Protein AF-A0A816LTU1-F1 (afdb_monomer_lite)

Sequence (285 aa):
MSCSYGLNDFDVVTFRCLKSDSERCISAKNWILSMSEPIDEENGVSFWQWIEENDELSTKNQNNLMNTFFLFFHNQPNQAVATGTIASDDQDMGKILSLEQVVWIGGINIHRDFRGHGIGGILFAYIDNYIQQMIKTGITVCLFTQNAKAKHIYKRFAFKSKGFIKNGSLVENDPTVRESILIFDAAVKEVLRHAPVISAITRNVLYDDAIGKPSELDREFSNLKSKVPVARFHSLCLSWMFSSTFKTLFIQSFLGEDYDYHPYAFLPFSGGHRICTGRELAFLN

Secondary structure (DSSP, 8-state):
--PPP-GGGEEEEEGGGS-TTSHHHHHHHHHHHHTTSGGG---S--HHHHHHHHGGGGSS-TT-HHHHEEEEEESSS--EEEEEE--S-SSSS------SS-EEEEEEEE-GGGTTSSHHHHHHHHHHHHHHHH-SS-EEE---TT-HHHHHHHHHTT--------SS---TT-HHHHHHHHHHHHHHHHHHHHS-S-S-EEEE--S----S-GGG--S--TT-EEEE-HHHHHT-GGGSSS-TT--S--GGGGSSTT--S-TTS--TT--GGG--TTHHHHHH-

Radius of gyration: 26.0 Å; chains: 1; bounding box: 74×33×70 Å

InterPro domains:
  IPR000182 GNAT domain [PF00583] (48-159)
  IPR000182 GNAT domain [PS51186] (34-187)
  IPR001128 Cytochrome P450 [PR00385] (186-197)
  IPR001128 Cytochrome P450 [PR00385] (267-276)
  IPR001128 Cytochrome P450 [PR00385] (276-285)
  IPR016181 Acyl-CoA N-acyltransferase [SSF55729] (47-167)
  IPR036396 Cytochrome P450 superfamily [G3DSA:1.10.630.10] (173-285)
  IPR036396 Cytochrome P450 superfamily [SSF48264] (182-284)

pLDDT: mean 70.35, std 17.53, range [28.39, 95.38]

Structure (mmCIF, N/CA/C/O backbone):
data_AF-A0A816LTU1-F1
#
_entry.id   AF-A0A816LTU1-F1
#
loop_
_atom_site.group_PDB
_atom_site.id
_atom_site.type_symbol
_atom_site.label_atom_id
_atom_site.label_alt_id
_atom_site.label_comp_id
_atom_site.label_asym_id
_atom_site.label_entity_id
_atom_site.label_seq_id
_atom_site.pdbx_PDB_ins_code
_atom_site.Cartn_x
_atom_site.Cartn_y
_atom_site.Cartn_z
_atom_site.occupancy
_atom_site.B_iso_or_equiv
_atom_site.auth_seq_id
_atom_site.auth_comp_id
_atom_site.auth_asym_id
_atom_site.auth_atom_id
_atom_site.pdbx_PDB_model_num
ATOM 1 N N . MET A 1 1 ? 17.039 -8.973 8.349 1.00 48.78 1 MET A N 1
ATOM 2 C CA . MET A 1 1 ? 16.014 -9.943 8.790 1.00 48.78 1 MET A CA 1
ATOM 3 C C . MET A 1 1 ? 14.678 -9.227 8.756 1.00 48.78 1 MET A C 1
ATOM 5 O O . MET A 1 1 ? 14.556 -8.222 9.438 1.00 48.78 1 MET A O 1
ATOM 9 N N . SER A 1 2 ? 13.726 -9.648 7.924 1.00 53.75 2 SER A N 1
ATOM 10 C CA . SER A 1 2 ? 12.375 -9.074 7.946 1.00 53.75 2 SER A CA 1
ATOM 11 C C . SER A 1 2 ? 11.549 -9.817 8.996 1.00 53.75 2 SER A C 1
ATOM 13 O O . SER A 1 2 ? 11.166 -10.961 8.757 1.00 53.75 2 SER A O 1
ATOM 15 N N . CYS A 1 3 ? 11.306 -9.205 10.157 1.00 66.19 3 CYS A N 1
ATOM 16 C CA . CYS A 1 3 ? 10.278 -9.705 11.071 1.00 66.19 3 CYS A CA 1
ATOM 17 C C . CYS A 1 3 ? 8.912 -9.486 10.415 1.00 66.19 3 CYS A C 1
ATOM 19 O O . CYS A 1 3 ? 8.539 -8.350 10.129 1.00 66.19 3 CYS A O 1
ATOM 21 N N . SER A 1 4 ? 8.192 -10.570 10.134 1.00 81.38 4 SER A N 1
ATOM 22 C CA . SER A 1 4 ? 6.799 -10.517 9.697 1.00 81.38 4 SER A CA 1
ATOM 23 C C . SER A 1 4 ? 5.896 -10.690 10.912 1.00 81.38 4 SER A C 1
ATOM 25 O O . SER A 1 4 ? 5.959 -11.741 11.547 1.00 81.38 4 SER A O 1
ATOM 27 N N . TYR A 1 5 ? 5.061 -9.695 11.209 1.00 89.69 5 TYR A N 1
ATOM 28 C CA . TYR A 1 5 ? 4.023 -9.830 12.230 1.00 89.69 5 TYR A CA 1
ATOM 29 C C . TYR A 1 5 ? 2.846 -10.676 11.716 1.00 89.69 5 TYR A C 1
ATOM 31 O O . TYR A 1 5 ? 2.557 -10.697 10.516 1.00 89.69 5 TYR A O 1
ATOM 39 N N . GLY A 1 6 ? 2.151 -11.347 12.629 1.00 91.56 6 GLY A N 1
ATOM 40 C CA . GLY A 1 6 ? 0.873 -12.026 12.438 1.00 91.56 6 GLY A CA 1
ATOM 41 C C . GLY A 1 6 ? -0.207 -11.476 13.375 1.00 91.56 6 GLY A C 1
ATOM 42 O O . GLY A 1 6 ? 0.078 -10.725 14.300 1.00 91.56 6 GLY A O 1
ATOM 43 N N . LEU A 1 7 ? -1.473 -11.852 13.152 1.00 89.31 7 LEU A N 1
ATOM 44 C CA . LEU A 1 7 ? -2.594 -11.366 13.976 1.00 89.31 7 LEU A CA 1
ATOM 45 C C . LEU A 1 7 ? -2.430 -11.716 15.465 1.00 89.31 7 LEU A C 1
ATOM 47 O O . LEU A 1 7 ? -2.809 -10.927 16.319 1.00 89.31 7 LEU A O 1
ATOM 51 N N . ASN A 1 8 ? -1.812 -12.861 15.767 1.00 94.25 8 ASN A N 1
ATOM 52 C CA . ASN A 1 8 ? -1.574 -13.320 17.137 1.00 94.25 8 ASN A CA 1
ATOM 53 C C . ASN A 1 8 ? -0.538 -12.477 17.898 1.00 94.25 8 ASN A C 1
ATOM 55 O O . ASN A 1 8 ? -0.422 -12.635 19.110 1.00 94.25 8 ASN A O 1
ATOM 59 N N . ASP A 1 9 ? 0.204 -11.600 17.213 1.00 94.81 9 ASP A N 1
ATOM 60 C CA . ASP A 1 9 ? 1.156 -10.676 17.842 1.00 94.81 9 ASP A CA 1
ATOM 61 C C . ASP A 1 9 ? 0.467 -9.426 18.408 1.00 94.81 9 ASP A C 1
ATOM 63 O O . ASP A 1 9 ? 1.113 -8.614 19.078 1.00 94.81 9 ASP A O 1
ATOM 67 N N . PHE A 1 10 ? -0.837 -9.275 18.146 1.00 94.94 10 PHE A N 1
ATOM 68 C CA . PHE A 1 10 ? -1.617 -8.117 18.545 1.00 94.94 10 PHE A CA 1
ATOM 69 C C . PHE A 1 10 ? -2.804 -8.498 19.424 1.00 94.94 10 PHE A C 1
ATOM 71 O O . PHE A 1 10 ? -3.549 -9.433 19.133 1.00 94.94 10 PHE A O 1
ATOM 78 N N . ASP A 1 11 ? -3.023 -7.691 20.454 1.00 95.38 11 ASP A N 1
ATOM 79 C CA . ASP A 1 11 ? -4.280 -7.625 21.180 1.00 95.38 11 ASP A CA 1
ATOM 80 C C . ASP A 1 11 ? -5.133 -6.508 20.571 1.00 95.38 11 ASP A C 1
ATOM 82 O O . ASP A 1 11 ? -4.742 -5.335 20.566 1.00 95.38 11 ASP A O 1
ATOM 86 N N . VAL A 1 12 ? -6.277 -6.888 20.003 1.00 93.75 12 VAL A N 1
ATOM 87 C CA . VAL A 1 12 ? -7.179 -5.966 19.314 1.00 93.75 12 VAL A CA 1
ATOM 88 C C . VAL A 1 12 ? -8.357 -5.657 20.216 1.00 93.75 12 VAL A C 1
ATOM 90 O O . VAL A 1 12 ? -9.164 -6.530 20.531 1.00 93.75 12 VAL A O 1
ATOM 93 N N . VAL A 1 13 ? -8.479 -4.392 20.601 1.00 93.06 13 VAL A N 1
ATOM 94 C CA . VAL A 1 13 ? -9.548 -3.917 21.480 1.00 93.06 13 VAL A CA 1
ATOM 95 C C . VAL A 1 13 ? -10.290 -2.766 20.828 1.00 93.06 13 VAL A C 1
ATOM 97 O O . VAL A 1 13 ? -9.704 -1.949 20.123 1.00 93.06 13 VAL A O 1
ATOM 100 N N . THR A 1 14 ? -11.590 -2.667 21.081 1.00 89.69 14 THR A N 1
ATOM 101 C CA . THR A 1 14 ? -12.325 -1.443 20.753 1.00 89.69 14 THR A CA 1
ATOM 102 C C . THR A 1 14 ? -12.036 -0.381 21.803 1.00 89.69 14 THR A C 1
ATOM 104 O O . THR A 1 14 ? -11.875 -0.721 22.979 1.00 89.69 14 THR A O 1
ATOM 107 N N . PHE A 1 15 ? -12.040 0.892 21.421 1.00 84.25 15 PHE A N 1
ATOM 108 C CA . PHE A 1 15 ? -11.785 2.000 22.339 1.00 84.25 15 PHE A CA 1
ATOM 109 C C . PHE A 1 15 ? -12.694 1.949 23.582 1.00 84.25 15 PHE A C 1
ATOM 111 O O . PHE A 1 15 ? -12.215 2.094 24.703 1.00 84.25 15 PHE A O 1
ATOM 118 N N . ARG A 1 16 ? -13.978 1.589 23.420 1.00 84.88 16 ARG A N 1
ATOM 119 C CA . ARG A 1 16 ? -14.932 1.402 24.534 1.00 84.88 16 ARG A CA 1
ATOM 120 C C . ARG A 1 16 ? -14.492 0.378 25.588 1.00 84.88 16 ARG A C 1
ATOM 122 O O . ARG A 1 16 ? -14.892 0.476 26.745 1.00 84.88 16 ARG A O 1
ATOM 129 N N . CYS A 1 17 ? -13.726 -0.640 25.199 1.00 87.25 17 CYS A N 1
ATOM 130 C CA . CYS A 1 17 ? -13.271 -1.683 26.122 1.00 87.25 17 CYS A CA 1
ATOM 131 C C . CYS A 1 17 ? -12.124 -1.211 27.023 1.00 87.25 17 CYS A C 1
ATOM 133 O O . CYS A 1 17 ? -11.792 -1.898 27.991 1.00 87.25 17 CYS A O 1
ATOM 135 N N . LEU A 1 18 ? -11.514 -0.062 26.726 1.00 86.50 18 LEU A N 1
ATOM 136 C CA . LEU A 1 18 ? -10.470 0.510 27.557 1.00 86.50 18 LEU A CA 1
ATOM 137 C C . LEU A 1 18 ? -11.084 1.295 28.714 1.00 86.50 18 LEU A C 1
ATOM 139 O O . LEU A 1 18 ? -11.945 2.151 28.536 1.00 86.50 18 LEU A O 1
ATOM 143 N N . LYS A 1 19 ? -10.602 1.026 29.930 1.00 86.88 19 LYS A N 1
ATOM 144 C CA . LYS A 1 19 ? -10.880 1.903 31.073 1.00 86.88 19 LYS A CA 1
ATOM 145 C C . LYS A 1 19 ? -10.134 3.218 30.848 1.00 86.88 19 LYS A C 1
ATOM 147 O O . LYS A 1 19 ? -8.956 3.161 30.483 1.00 86.88 19 LYS A O 1
ATOM 152 N N . SER A 1 20 ? -10.784 4.353 31.104 1.00 82.69 20 SER A N 1
ATOM 153 C CA . SER A 1 20 ? -10.224 5.703 30.902 1.00 82.69 20 SER A CA 1
ATOM 154 C C . SER A 1 20 ? -8.819 5.856 31.489 1.00 82.69 20 SER A C 1
ATOM 156 O O . SER A 1 20 ? -7.935 6.392 30.829 1.00 82.69 20 SER A O 1
ATOM 158 N N . ASP A 1 21 ? -8.599 5.277 32.671 1.00 84.69 21 ASP A N 1
ATOM 159 C CA . ASP A 1 21 ? -7.357 5.416 33.441 1.00 84.69 21 ASP A CA 1
ATOM 160 C C . ASP A 1 21 ? -6.398 4.229 33.252 1.00 84.69 21 ASP A C 1
ATOM 162 O O . ASP A 1 21 ? -5.423 4.073 33.985 1.00 84.69 21 ASP A O 1
ATOM 166 N N . SER A 1 22 ? -6.680 3.333 32.299 1.00 90.62 22 SER A N 1
ATOM 167 C CA . SER A 1 22 ? -5.779 2.216 32.008 1.00 90.62 22 SER A CA 1
ATOM 168 C C . SER A 1 22 ? -4.524 2.690 31.278 1.00 90.62 22 SER A C 1
ATOM 170 O O . SER A 1 22 ? -4.584 3.556 30.406 1.00 90.62 22 SER A O 1
ATOM 172 N N . GLU A 1 23 ? -3.391 2.046 31.561 1.00 91.56 23 GLU A N 1
ATOM 173 C CA . GLU A 1 23 ? -2.114 2.299 30.878 1.00 91.56 23 GLU A CA 1
ATOM 174 C C . GLU A 1 23 ? -2.247 2.206 29.348 1.00 91.56 23 GLU A C 1
ATOM 176 O O . GLU A 1 23 ? -1.686 3.018 28.618 1.00 91.56 23 GLU A O 1
ATOM 181 N N . ARG A 1 24 ? -3.072 1.272 28.855 1.00 91.81 24 ARG A N 1
ATOM 182 C CA . ARG A 1 24 ? -3.389 1.130 27.427 1.00 91.81 24 ARG A CA 1
ATOM 183 C C . ARG A 1 24 ? -4.131 2.334 26.852 1.00 91.81 24 ARG A C 1
ATOM 185 O O . ARG A 1 24 ? -3.787 2.776 25.761 1.00 91.81 24 ARG A O 1
ATOM 192 N N . CYS A 1 25 ? -5.124 2.865 27.568 1.00 88.75 25 CYS A N 1
ATOM 193 C CA . CYS A 1 25 ? -5.847 4.072 27.155 1.00 88.75 25 CYS A CA 1
ATOM 194 C C . CYS A 1 25 ? -4.896 5.270 27.072 1.00 88.75 25 CYS A C 1
ATOM 196 O O . CYS A 1 25 ? -4.854 5.960 26.056 1.00 88.75 25 CYS A O 1
ATOM 198 N N . ILE A 1 26 ? -4.065 5.452 28.102 1.00 87.50 26 ILE A N 1
ATOM 199 C CA . ILE A 1 26 ? -3.067 6.524 28.160 1.00 87.50 26 ILE A CA 1
ATOM 200 C C . ILE A 1 26 ? -2.048 6.377 27.019 1.00 87.50 26 ILE A C 1
ATOM 202 O O . ILE A 1 26 ? -1.762 7.349 26.325 1.00 87.50 26 ILE A O 1
ATOM 206 N N . SER A 1 27 ? -1.539 5.164 26.777 1.00 89.00 27 SER A N 1
ATOM 207 C CA . SER A 1 27 ? -0.611 4.868 25.676 1.00 89.00 27 SER A CA 1
ATOM 208 C C . SER A 1 27 ? -1.222 5.183 24.309 1.00 89.00 27 SER A C 1
ATOM 210 O O . SER A 1 27 ? -0.593 5.871 23.505 1.00 89.00 27 SER A O 1
ATOM 212 N N . ALA A 1 28 ? -2.459 4.742 24.060 1.00 88.94 28 ALA A N 1
ATOM 213 C CA . ALA A 1 28 ? -3.167 5.025 22.816 1.00 88.94 28 ALA A CA 1
ATOM 214 C C . ALA A 1 28 ? -3.417 6.527 22.629 1.00 88.94 28 ALA A C 1
ATOM 216 O O . ALA A 1 28 ? -3.127 7.053 21.557 1.00 88.94 28 ALA A O 1
ATOM 217 N N . LYS A 1 29 ? -3.885 7.229 23.671 1.00 86.19 29 LYS A N 1
ATOM 218 C CA . LYS A 1 29 ? -4.117 8.681 23.645 1.00 86.19 29 LYS A CA 1
ATOM 219 C C . LYS A 1 29 ? -2.831 9.442 23.332 1.00 86.19 29 LYS A C 1
ATOM 221 O O . LYS A 1 29 ? -2.819 10.260 22.420 1.00 86.19 29 LYS A O 1
ATOM 226 N N . ASN A 1 30 ? -1.740 9.135 24.035 1.00 85.75 30 ASN A N 1
ATOM 227 C CA . ASN A 1 30 ? -0.444 9.779 23.815 1.00 85.75 30 ASN A CA 1
ATOM 228 C C . ASN A 1 30 ? 0.075 9.546 22.395 1.00 85.75 30 ASN A C 1
ATOM 230 O O . ASN A 1 30 ? 0.581 10.473 21.768 1.00 85.75 30 ASN A O 1
ATOM 234 N N . TRP A 1 31 ? -0.069 8.327 21.871 1.00 87.38 31 TRP A N 1
ATOM 235 C CA . TRP A 1 31 ? 0.338 8.037 20.502 1.00 87.38 31 TRP A CA 1
ATOM 236 C C . TRP A 1 31 ? -0.527 8.774 19.472 1.00 87.38 31 TRP A C 1
ATOM 238 O O . TRP A 1 31 ? 0.023 9.418 18.583 1.00 87.38 31 TRP A O 1
ATOM 248 N N . ILE A 1 32 ? -1.855 8.743 19.597 1.00 82.44 32 ILE A N 1
ATOM 249 C CA . ILE A 1 32 ? -2.744 9.447 18.663 1.00 82.44 32 ILE A CA 1
ATOM 250 C C . ILE A 1 32 ? -2.469 10.956 18.690 1.00 82.44 32 ILE A C 1
ATOM 252 O O . ILE A 1 32 ? -2.352 11.573 17.637 1.00 82.44 32 ILE A O 1
ATOM 256 N N . LEU A 1 33 ? -2.287 11.543 19.877 1.00 81.06 33 LEU A N 1
ATOM 257 C CA . LEU A 1 33 ? -1.918 12.956 20.016 1.00 81.06 33 LEU A CA 1
ATOM 258 C C . LEU A 1 33 ? -0.539 13.280 19.422 1.00 81.06 33 LEU A C 1
ATOM 260 O O . LEU A 1 33 ? -0.300 14.420 19.041 1.00 81.06 33 LEU A O 1
ATOM 264 N N . SER A 1 34 ? 0.364 12.301 19.314 1.00 77.50 34 SER A N 1
ATOM 265 C CA . SER A 1 34 ? 1.667 12.490 18.659 1.00 77.50 34 SER A CA 1
ATOM 266 C C . SER A 1 34 ? 1.596 12.504 17.128 1.00 77.50 34 SER A C 1
ATOM 268 O O . SER A 1 34 ? 2.561 12.911 16.490 1.00 77.50 34 SER A O 1
ATOM 270 N N . MET A 1 35 ? 0.472 12.088 16.526 1.00 71.81 35 MET A N 1
ATOM 271 C CA . MET A 1 35 ? 0.301 12.083 15.065 1.00 71.81 35 MET A CA 1
ATOM 272 C C . MET A 1 35 ? 0.184 13.493 14.465 1.00 71.81 35 MET A C 1
ATOM 274 O O . MET A 1 35 ? 0.371 13.653 13.269 1.00 71.81 35 MET A O 1
ATOM 278 N N . SER A 1 36 ? -0.113 14.517 15.272 1.00 60.72 36 SER A N 1
ATOM 279 C CA . SER A 1 36 ? -0.329 15.895 14.804 1.00 60.72 36 SER A CA 1
ATOM 280 C C . SER A 1 36 ? 0.938 16.760 14.754 1.00 60.72 36 SER A C 1
ATOM 282 O O . SER A 1 36 ? 0.840 17.982 14.643 1.00 60.72 36 SER A O 1
ATOM 284 N N . GLU A 1 37 ? 2.136 16.187 14.905 1.00 53.50 37 GLU A N 1
ATOM 285 C CA . GLU A 1 37 ? 3.365 16.974 14.770 1.00 53.50 37 GLU A CA 1
ATOM 286 C C . GLU A 1 37 ? 3.645 17.343 13.295 1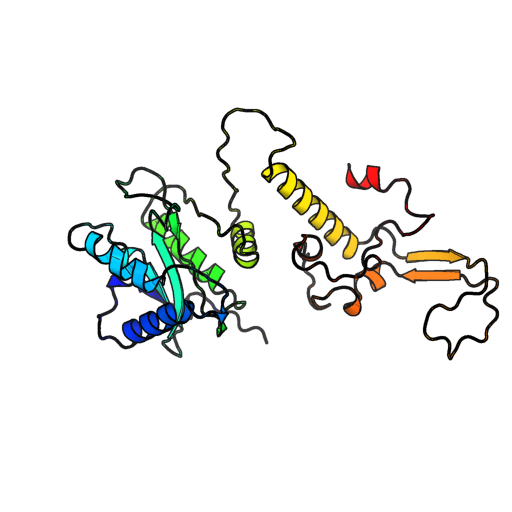.00 53.50 37 GLU A C 1
ATOM 288 O O . GLU A 1 37 ? 3.369 16.542 12.401 1.00 53.50 37 GLU A O 1
ATOM 293 N N . PRO A 1 38 ? 4.312 18.488 13.020 1.00 53.59 38 PRO A N 1
ATOM 294 C CA . PRO A 1 38 ? 4.766 18.887 11.675 1.00 53.59 38 PRO A CA 1
ATOM 295 C C . PRO A 1 38 ? 5.635 17.847 10.945 1.00 53.59 38 PRO A C 1
ATOM 297 O O . PRO A 1 38 ? 5.959 18.022 9.776 1.00 53.59 38 PRO A O 1
ATOM 300 N N . ILE A 1 39 ? 6.056 16.795 11.649 1.00 50.16 39 ILE A N 1
ATOM 301 C CA . ILE A 1 39 ? 6.949 15.734 11.188 1.00 50.16 39 ILE A CA 1
ATOM 302 C C . ILE A 1 39 ? 6.270 14.802 10.172 1.00 50.16 39 ILE A C 1
ATOM 304 O O . ILE A 1 39 ? 6.966 14.258 9.320 1.00 50.16 39 ILE A O 1
ATOM 308 N N . ASP A 1 40 ? 4.946 14.621 10.235 1.00 51.97 40 ASP A N 1
ATOM 309 C CA . ASP A 1 40 ? 4.207 13.790 9.268 1.00 51.97 40 ASP A CA 1
ATOM 310 C C . ASP A 1 40 ? 3.541 14.627 8.146 1.00 51.97 40 ASP A C 1
ATOM 312 O O . ASP A 1 40 ? 2.895 14.060 7.272 1.00 51.97 40 ASP A O 1
ATOM 316 N N . GLU A 1 41 ? 3.717 15.960 8.130 1.00 54.03 41 GLU A N 1
ATOM 317 C CA . GLU A 1 41 ? 3.101 16.907 7.167 1.00 54.03 41 GLU A CA 1
ATOM 318 C C . GLU A 1 41 ? 1.552 16.870 7.103 1.00 54.03 41 GLU A C 1
ATOM 320 O O . GLU A 1 41 ? 0.932 17.492 6.236 1.00 54.03 41 GLU A O 1
ATOM 325 N N . GLU A 1 42 ? 0.894 16.195 8.046 1.00 49.53 42 GLU A N 1
ATOM 326 C CA . GLU A 1 42 ? -0.563 16.076 8.104 1.00 49.53 42 GLU A CA 1
ATOM 327 C C . GLU A 1 42 ? -1.179 17.318 8.783 1.00 49.53 42 GLU A C 1
ATOM 329 O O . GLU A 1 42 ? -1.372 17.372 9.995 1.00 49.53 42 GLU A O 1
ATOM 334 N N . ASN A 1 43 ? -1.497 18.352 7.994 1.00 48.31 43 ASN A N 1
ATOM 335 C CA . ASN A 1 43 ? -2.219 19.556 8.444 1.00 48.31 43 ASN A CA 1
ATOM 336 C C . ASN A 1 43 ? -3.727 19.282 8.661 1.00 48.31 43 ASN A C 1
ATOM 338 O O . ASN A 1 43 ? -4.575 19.874 7.992 1.00 48.31 43 ASN A O 1
ATOM 342 N N . GLY A 1 44 ? -4.064 18.356 9.562 1.00 53.66 44 GLY A N 1
ATOM 343 C CA . GLY A 1 44 ? -5.440 17.991 9.920 1.00 53.66 44 GLY A CA 1
ATOM 344 C C . GLY A 1 44 ? -5.816 18.375 11.354 1.00 53.66 44 GLY A C 1
ATOM 345 O O . GLY A 1 44 ? -4.953 18.615 12.198 1.00 53.66 44 GLY A O 1
ATOM 346 N N . VAL A 1 45 ? -7.123 18.418 11.648 1.00 56.88 45 VAL A N 1
ATOM 347 C CA . VAL A 1 45 ? -7.626 18.467 13.035 1.00 56.88 45 VAL A CA 1
ATOM 348 C C . VAL A 1 45 ? -7.046 17.267 13.786 1.00 56.88 45 VAL A C 1
ATOM 350 O O . VAL A 1 45 ? -7.030 16.165 13.238 1.00 56.88 45 VAL A O 1
ATOM 353 N N . SER A 1 46 ? -6.565 17.465 15.019 1.00 67.00 46 SER A N 1
ATOM 354 C CA . SER A 1 46 ? -6.073 16.362 15.852 1.00 67.00 46 SER A CA 1
ATOM 355 C C . SER A 1 46 ? -7.121 15.251 15.865 1.00 67.00 46 SER A C 1
ATOM 357 O O . SER A 1 46 ? -8.244 15.459 16.319 1.00 67.00 46 SER A O 1
ATOM 359 N N . PHE A 1 47 ? -6.773 14.070 15.348 1.00 69.44 47 PHE A N 1
ATOM 360 C CA . PHE A 1 47 ? -7.695 12.933 15.268 1.00 69.44 47 PHE A CA 1
ATOM 361 C C . PHE A 1 47 ? -8.313 12.613 16.635 1.00 69.44 47 PHE A C 1
ATOM 363 O O . PHE A 1 47 ? -9.472 12.225 16.736 1.00 69.44 47 PHE A O 1
ATOM 370 N N . TRP A 1 48 ? -7.559 12.863 17.706 1.00 72.81 48 TRP A N 1
ATOM 371 C CA . TRP A 1 48 ? -8.052 12.764 19.070 1.00 72.81 48 TRP A CA 1
ATOM 372 C C . TRP A 1 48 ? -9.125 13.800 19.413 1.00 72.81 48 TRP A C 1
ATOM 374 O O . TRP A 1 48 ? -10.143 13.457 20.005 1.00 72.81 48 TRP A O 1
ATOM 384 N N . GLN A 1 49 ? -8.903 15.057 19.031 1.00 72.44 49 GLN A N 1
ATOM 385 C CA . GLN A 1 49 ? -9.886 16.118 19.208 1.00 72.44 49 GLN A CA 1
ATOM 386 C C . GLN A 1 49 ? -11.179 15.777 18.456 1.00 72.44 49 GLN A C 1
ATOM 388 O O . GLN A 1 49 ? -12.257 15.941 19.011 1.00 72.44 49 GLN A O 1
ATOM 393 N N . TRP A 1 50 ? -11.080 15.200 17.253 1.00 73.31 50 TRP A N 1
ATOM 394 C CA . TRP A 1 50 ? -12.251 14.709 16.523 1.00 73.31 50 TRP A CA 1
ATOM 395 C C . TRP A 1 50 ? -12.992 13.597 17.284 1.00 73.31 50 TRP A C 1
ATOM 397 O O . TRP A 1 50 ? -14.219 13.633 17.366 1.00 73.31 50 TRP A O 1
ATOM 407 N N . ILE A 1 51 ? -12.276 12.634 17.879 1.00 71.69 51 ILE A N 1
ATOM 408 C CA . ILE A 1 51 ? -12.888 11.594 18.724 1.00 71.69 51 ILE A CA 1
ATOM 409 C C . ILE A 1 51 ? -13.628 12.228 19.911 1.00 71.69 51 ILE A C 1
ATOM 411 O O . ILE A 1 51 ? -14.769 11.856 20.166 1.00 71.69 51 ILE A O 1
ATOM 415 N N . GLU A 1 52 ? -13.004 13.178 20.618 1.00 73.81 52 GLU A N 1
ATOM 416 C CA . GLU A 1 52 ? -13.605 13.867 21.773 1.00 73.81 52 GLU A CA 1
ATOM 417 C C . GLU A 1 52 ? -14.837 14.697 21.369 1.00 73.81 52 GLU A C 1
ATOM 419 O O . GLU A 1 52 ? -15.870 14.621 22.029 1.00 73.81 52 GLU A O 1
ATOM 424 N N . GLU A 1 53 ? -14.775 15.424 20.250 1.00 71.38 53 GLU A N 1
ATOM 425 C CA . GLU A 1 53 ? -15.889 16.226 19.720 1.00 71.38 53 GLU A CA 1
ATOM 426 C C . GLU A 1 53 ? -17.074 15.367 19.244 1.00 71.38 53 GLU A C 1
ATOM 428 O O . GLU A 1 53 ? -18.218 15.823 19.254 1.00 71.38 53 GLU A O 1
ATOM 433 N N . ASN A 1 54 ? -16.822 14.113 18.858 1.00 67.56 54 ASN A N 1
ATOM 434 C CA . ASN A 1 54 ? -17.851 13.173 18.405 1.00 67.56 54 ASN A CA 1
ATOM 435 C C . ASN A 1 54 ? -18.271 12.155 19.483 1.00 67.56 54 ASN A C 1
ATOM 437 O O . ASN A 1 54 ? -19.193 11.366 19.251 1.00 67.56 54 ASN A O 1
ATOM 441 N N . ASP A 1 55 ? -17.669 12.190 20.678 1.00 64.69 55 ASP A N 1
ATOM 442 C CA . ASP A 1 55 ? -18.036 11.326 21.810 1.00 64.69 55 ASP A CA 1
ATOM 443 C C . ASP A 1 55 ? -19.395 11.709 22.431 1.00 64.69 55 ASP A C 1
ATOM 445 O O . ASP A 1 55 ? -20.030 10.916 23.119 1.00 64.69 55 ASP A O 1
ATOM 449 N N . GLU A 1 56 ? -19.947 12.889 22.146 1.00 50.66 56 GLU A N 1
ATOM 450 C CA . GLU A 1 56 ? -21.296 13.237 22.620 1.00 50.66 56 GLU A CA 1
ATOM 451 C C . GLU A 1 56 ? -22.422 12.525 21.841 1.00 50.66 56 GLU A C 1
ATOM 453 O O . GLU A 1 56 ? -23.529 12.351 22.361 1.00 50.66 56 GLU A O 1
ATOM 458 N N . LEU A 1 57 ? -22.143 11.977 20.649 1.00 49.12 57 LEU A N 1
ATOM 459 C CA . LEU A 1 57 ? -23.088 11.139 19.885 1.00 49.12 57 LEU A CA 1
ATOM 460 C C . LEU A 1 57 ? -23.327 9.751 20.534 1.00 49.12 57 LEU A C 1
ATOM 462 O O . LEU A 1 57 ? -24.066 8.919 19.999 1.00 49.12 57 LEU A O 1
ATOM 466 N N . SER A 1 58 ? -22.712 9.487 21.693 1.00 49.06 58 SER A N 1
ATOM 467 C CA . SER A 1 58 ? -22.307 8.152 22.141 1.00 49.06 58 SER A CA 1
ATOM 468 C C . SER A 1 58 ? -23.074 7.590 23.353 1.00 49.06 58 SER A C 1
ATOM 470 O O . SER A 1 58 ? -23.116 6.370 23.545 1.00 49.06 58 SER A O 1
ATOM 472 N N . THR A 1 59 ? -23.777 8.413 24.139 1.00 49.91 59 THR A N 1
ATOM 473 C CA . THR A 1 59 ? -24.376 7.934 25.408 1.00 49.91 59 THR A CA 1
ATOM 474 C C . THR A 1 59 ? -25.711 7.193 25.264 1.00 49.91 59 THR A C 1
ATOM 476 O O . THR A 1 59 ? -26.139 6.527 26.207 1.00 49.91 59 THR A O 1
ATOM 479 N N . LYS A 1 60 ? -26.382 7.252 24.102 1.00 51.03 60 LYS A N 1
ATOM 480 C CA . LYS A 1 60 ? -27.713 6.627 23.907 1.00 51.03 60 LYS A CA 1
ATOM 481 C C . LYS A 1 60 ? -27.854 5.701 22.699 1.00 51.03 60 LYS A C 1
ATOM 483 O O . LYS A 1 60 ? -28.909 5.088 22.558 1.00 51.03 60 LYS A O 1
ATOM 488 N N . ASN A 1 61 ? -26.838 5.562 21.846 1.00 54.69 61 ASN A N 1
ATOM 489 C CA . ASN A 1 61 ? -26.982 4.849 20.575 1.00 54.69 61 ASN A CA 1
ATOM 490 C C . ASN A 1 61 ? -26.011 3.663 20.468 1.00 54.69 61 ASN A C 1
ATOM 492 O O . ASN A 1 61 ? -24.823 3.795 20.751 1.00 54.69 61 ASN A O 1
ATOM 496 N N . GLN A 1 62 ? -26.504 2.493 20.045 1.00 53.75 62 GLN A N 1
ATOM 497 C CA . GLN A 1 62 ? -25.679 1.283 19.863 1.00 53.75 62 GLN A CA 1
ATOM 498 C C . GLN A 1 62 ? -24.593 1.464 18.781 1.00 53.75 62 GLN A C 1
ATOM 500 O O . GLN A 1 62 ? -23.584 0.762 18.800 1.00 53.75 62 GLN A O 1
ATOM 505 N N . ASN A 1 63 ? -24.745 2.473 17.920 1.00 55.19 63 ASN A N 1
ATOM 506 C CA . ASN A 1 63 ? -23.809 2.861 16.860 1.00 55.19 63 ASN A CA 1
ATOM 507 C C . ASN A 1 63 ? -22.728 3.851 17.340 1.00 55.19 63 ASN A C 1
ATOM 509 O O . ASN A 1 63 ? -22.332 4.750 16.606 1.00 55.19 63 ASN A O 1
ATOM 513 N N . ASN A 1 64 ? -22.299 3.727 18.595 1.00 66.56 64 ASN A N 1
ATOM 514 C CA . ASN A 1 64 ? -21.268 4.569 19.192 1.00 66.56 64 ASN A CA 1
ATOM 515 C C . ASN A 1 64 ? -19.915 4.344 18.480 1.00 66.56 64 ASN A C 1
ATOM 517 O O . ASN A 1 64 ? -19.466 3.202 18.381 1.00 66.56 64 ASN A O 1
ATOM 521 N N . LEU A 1 65 ? -19.263 5.423 18.036 1.00 68.06 65 LEU A N 1
ATOM 522 C CA . LEU A 1 65 ? -17.927 5.434 17.421 1.00 68.06 65 LEU A CA 1
ATOM 523 C C . LEU A 1 65 ? -16.890 4.633 18.231 1.00 68.06 65 LEU A C 1
ATOM 525 O O . LEU A 1 65 ? -16.043 3.943 17.674 1.00 68.06 65 LEU A O 1
ATOM 529 N N . MET A 1 66 ? -17.001 4.634 19.559 1.00 71.12 66 MET A N 1
ATOM 530 C CA . MET A 1 66 ? -16.117 3.888 20.456 1.00 71.12 66 MET A CA 1
ATOM 531 C C . MET A 1 66 ? -16.262 2.364 20.337 1.00 71.12 66 MET A C 1
ATOM 533 O O . MET A 1 66 ? -15.349 1.635 20.730 1.00 71.12 66 MET A O 1
ATOM 537 N N . ASN A 1 67 ? -17.387 1.866 19.805 1.00 74.62 67 ASN A N 1
ATOM 538 C CA . ASN A 1 67 ? -17.576 0.447 19.473 1.00 74.62 67 ASN A CA 1
ATOM 539 C C . ASN A 1 67 ? -16.886 0.067 18.163 1.00 74.62 67 ASN A C 1
ATOM 541 O O . ASN A 1 67 ? -16.602 -1.106 17.941 1.00 74.62 67 ASN A O 1
ATOM 545 N N . THR A 1 68 ? -16.674 1.039 17.283 1.00 79.19 68 THR A N 1
ATOM 546 C CA . THR A 1 68 ? -16.158 0.821 15.936 1.00 79.19 68 THR A CA 1
ATOM 547 C C . THR A 1 68 ? -14.746 1.355 15.743 1.00 79.19 68 THR A C 1
ATOM 549 O O . THR A 1 68 ? -14.187 1.229 14.657 1.00 79.19 68 THR A O 1
ATOM 552 N N . PHE A 1 69 ? -14.150 1.917 16.791 1.00 86.31 69 PHE A N 1
ATOM 553 C CA . PHE A 1 69 ? -12.759 2.331 16.836 1.00 86.31 69 PHE A CA 1
ATOM 554 C C . PHE A 1 69 ? -11.899 1.201 17.399 1.00 86.31 69 PHE A C 1
ATOM 556 O O . PHE A 1 69 ? -11.975 0.891 18.588 1.00 86.31 69 PHE A O 1
ATOM 563 N N . PHE A 1 70 ? -11.066 0.597 16.560 1.00 90.88 70 PHE A N 1
ATOM 564 C CA . PHE A 1 70 ? -10.174 -0.503 16.909 1.00 90.88 70 PHE A CA 1
ATOM 565 C C . PHE A 1 70 ? -8.766 0.008 17.198 1.00 90.88 70 PHE A C 1
ATOM 567 O O . PHE A 1 70 ? -8.205 0.808 16.450 1.00 90.88 70 PHE A O 1
ATOM 574 N N . LEU A 1 71 ? -8.181 -0.512 18.271 1.00 93.12 71 LEU A N 1
ATOM 575 C CA . LEU A 1 71 ? -6.807 -0.297 18.693 1.00 93.12 71 LEU A CA 1
ATOM 576 C C . LEU A 1 71 ? -6.073 -1.631 18.682 1.00 93.12 71 LEU A C 1
ATOM 578 O O . LEU A 1 71 ? -6.539 -2.608 19.266 1.00 93.12 71 LEU A O 1
ATOM 582 N N . PHE A 1 72 ? -4.914 -1.654 18.037 1.00 94.56 72 PHE A N 1
ATOM 583 C CA . PHE A 1 72 ? -4.033 -2.811 18.000 1.00 94.56 72 PHE A CA 1
ATOM 584 C C . PHE A 1 72 ? -2.875 -2.537 18.939 1.00 94.56 72 PHE A C 1
ATOM 586 O O . PHE A 1 72 ? -2.085 -1.621 18.701 1.00 94.56 72 PHE A O 1
ATOM 593 N N . PHE A 1 73 ? -2.774 -3.333 19.994 1.00 95.38 73 PHE A N 1
ATOM 594 C CA . PHE A 1 73 ? -1.642 -3.319 20.904 1.00 95.38 73 PHE A CA 1
ATOM 595 C C . PHE A 1 73 ? -0.707 -4.454 20.537 1.00 95.38 73 PHE A C 1
ATOM 597 O O . PHE A 1 73 ? -1.144 -5.594 20.440 1.00 95.38 73 PHE A O 1
ATOM 604 N N . HIS A 1 74 ? 0.574 -4.170 20.338 1.00 94.31 74 HIS A N 1
ATOM 605 C CA . HIS A 1 74 ? 1.553 -5.246 20.229 1.00 94.31 74 HIS A CA 1
ATOM 606 C C . HIS A 1 74 ? 1.664 -5.960 21.584 1.00 94.31 74 HIS A C 1
ATOM 608 O O . HIS A 1 74 ? 1.598 -5.313 22.627 1.00 94.31 74 HIS A O 1
ATOM 614 N N . ASN A 1 75 ? 1.813 -7.285 21.604 1.00 91.56 75 ASN A N 1
ATOM 615 C CA . ASN A 1 75 ? 1.816 -8.028 22.870 1.00 91.56 75 ASN A CA 1
ATOM 616 C C . ASN A 1 75 ? 2.992 -7.628 23.783 1.00 91.56 75 ASN A C 1
ATOM 618 O O . ASN A 1 75 ? 2.855 -7.654 25.007 1.00 91.56 75 ASN A O 1
ATOM 622 N N . GLN A 1 76 ? 4.146 -7.259 23.204 1.00 88.19 76 GLN A N 1
ATOM 623 C CA . GLN A 1 76 ? 5.361 -6.865 23.935 1.00 88.19 76 GLN A CA 1
ATOM 624 C C . GLN A 1 76 ? 6.252 -5.907 23.115 1.00 88.19 76 GLN A C 1
ATOM 626 O O . GLN A 1 76 ? 6.882 -6.357 22.160 1.00 88.19 76 GLN A O 1
ATOM 631 N N . PRO A 1 77 ? 6.362 -4.608 23.441 1.00 83.88 77 PRO A N 1
ATOM 632 C CA . PRO A 1 77 ? 5.703 -3.906 24.540 1.00 83.88 77 PRO A CA 1
ATOM 633 C C . PRO A 1 77 ? 4.209 -3.732 24.259 1.00 83.88 77 PRO A C 1
ATOM 635 O O . PRO A 1 77 ? 3.831 -3.631 23.097 1.00 83.88 77 PRO A O 1
ATOM 638 N N . ASN A 1 78 ? 3.395 -3.679 25.321 1.00 88.81 78 ASN A N 1
ATOM 639 C CA . ASN A 1 78 ? 1.938 -3.466 25.319 1.00 88.81 78 ASN A CA 1
ATOM 640 C C . ASN A 1 78 ? 1.543 -2.059 24.815 1.00 88.81 78 ASN A C 1
ATOM 642 O O . ASN A 1 78 ? 0.871 -1.290 25.500 1.00 88.81 78 ASN A O 1
ATOM 646 N N . GLN A 1 79 ? 2.031 -1.702 23.634 1.00 92.38 79 GLN A N 1
ATOM 647 C CA . GLN A 1 79 ? 1.999 -0.383 23.029 1.00 92.38 79 GLN A CA 1
ATOM 648 C C . GLN A 1 79 ? 1.003 -0.386 21.877 1.00 92.38 79 GLN A C 1
ATOM 650 O O . GLN A 1 79 ? 0.956 -1.338 21.096 1.00 92.38 79 GLN A O 1
ATOM 655 N N . ALA A 1 80 ? 0.233 0.693 21.751 1.00 92.62 80 ALA A N 1
ATOM 656 C CA . ALA A 1 80 ? -0.626 0.898 20.595 1.00 92.62 80 ALA A CA 1
ATOM 657 C C . ALA A 1 80 ? 0.230 1.084 19.330 1.00 92.62 80 ALA A C 1
ATOM 659 O O . ALA A 1 80 ? 1.074 1.978 19.261 1.00 92.62 80 ALA A O 1
ATOM 660 N N . VAL A 1 81 ? 0.022 0.221 18.337 1.00 93.44 81 VAL A N 1
ATOM 661 C CA . VAL A 1 81 ? 0.791 0.210 17.083 1.00 93.44 81 VAL A CA 1
ATOM 662 C C . VAL A 1 81 ? -0.043 0.552 15.860 1.00 93.44 81 VAL A C 1
ATOM 664 O O . VAL A 1 81 ? 0.512 0.946 14.834 1.00 93.44 81 VAL A O 1
ATOM 667 N N . ALA A 1 82 ? -1.359 0.368 15.932 1.00 91.81 82 ALA A N 1
ATOM 668 C CA . ALA A 1 82 ? -2.255 0.709 14.844 1.00 91.81 82 ALA A CA 1
ATOM 669 C C . ALA A 1 82 ? -3.647 1.082 15.368 1.00 91.81 82 ALA A C 1
ATOM 671 O O . ALA A 1 82 ? -4.088 0.577 16.404 1.00 91.81 82 ALA A O 1
ATOM 672 N N . THR A 1 83 ? -4.332 1.955 14.637 1.00 90.94 83 THR A N 1
ATOM 673 C CA . THR A 1 83 ? -5.760 2.226 14.806 1.00 90.94 83 THR A CA 1
ATOM 674 C C . THR A 1 83 ? -6.479 1.968 13.494 1.00 90.94 83 THR A C 1
ATOM 676 O O . THR A 1 83 ? -5.884 2.037 12.417 1.00 90.94 83 THR A O 1
ATOM 679 N N . GLY A 1 84 ? -7.763 1.659 13.583 1.00 88.38 84 GLY A N 1
ATOM 680 C CA . GLY A 1 84 ? -8.660 1.659 12.439 1.00 88.38 84 GLY A CA 1
ATOM 681 C C . GLY A 1 84 ? -10.076 1.887 12.921 1.00 88.38 84 GLY A C 1
ATOM 682 O O . GLY A 1 84 ? -10.424 1.466 14.023 1.00 88.38 84 GLY A O 1
ATOM 683 N N . THR A 1 85 ? -10.896 2.562 12.131 1.00 83.06 85 THR A N 1
ATOM 684 C CA . THR A 1 85 ? -12.269 2.871 12.522 1.00 83.06 85 THR A CA 1
ATOM 685 C C . THR A 1 85 ? -13.253 2.337 11.498 1.00 83.06 85 THR A C 1
ATOM 687 O O . THR A 1 85 ? -12.963 2.242 10.308 1.00 83.06 85 THR A O 1
ATOM 690 N N . ILE A 1 86 ? -14.441 1.961 11.960 1.00 76.81 86 ILE A N 1
ATOM 691 C CA . ILE A 1 86 ? -15.611 1.775 11.105 1.00 76.81 86 ILE A CA 1
ATOM 692 C C . ILE A 1 86 ? -16.535 2.954 11.402 1.00 76.81 86 ILE A C 1
ATOM 694 O O . ILE A 1 86 ? -17.357 2.909 12.317 1.00 76.81 86 ILE A O 1
ATOM 698 N N . ALA A 1 87 ? -16.341 4.056 10.691 1.00 66.94 87 ALA A N 1
ATOM 699 C CA . ALA A 1 87 ? -17.088 5.289 10.900 1.00 66.94 87 ALA A CA 1
ATOM 700 C C . ALA A 1 87 ? -17.850 5.627 9.633 1.00 66.94 87 ALA A C 1
ATOM 702 O O . ALA A 1 87 ? -17.342 5.430 8.539 1.00 66.94 87 ALA A O 1
ATOM 703 N N . SER A 1 88 ? -19.066 6.134 9.782 1.00 51.28 88 SER A N 1
ATOM 704 C CA . SER A 1 88 ? -19.903 6.467 8.641 1.00 51.28 88 SER A CA 1
ATOM 705 C C . SER A 1 88 ? -19.620 7.830 8.028 1.00 51.28 88 SER A C 1
ATOM 707 O O . SER A 1 88 ? -20.275 8.087 7.030 1.00 51.28 88 SER A O 1
ATOM 709 N N . ASP A 1 89 ? -18.739 8.657 8.621 1.00 52.78 89 ASP A N 1
ATOM 710 C CA . ASP A 1 89 ? -18.167 9.928 8.125 1.00 52.78 89 ASP A CA 1
ATOM 711 C C . ASP A 1 89 ? -16.762 10.186 8.696 1.00 52.78 89 ASP A C 1
ATOM 713 O O . ASP A 1 89 ? -16.572 9.964 9.889 1.00 52.78 89 ASP A O 1
ATOM 717 N N . ASP A 1 90 ? -15.832 10.717 7.897 1.00 48.66 90 ASP A N 1
ATOM 718 C CA . ASP A 1 90 ? -14.521 11.265 8.295 1.00 48.66 90 ASP A CA 1
ATOM 719 C C . ASP A 1 90 ? -14.296 12.661 7.637 1.00 48.66 90 ASP A C 1
ATOM 721 O O . ASP A 1 90 ? -13.394 12.841 6.823 1.00 48.66 90 ASP A O 1
ATOM 725 N N . GLN A 1 91 ? -15.163 13.642 7.961 1.00 43.34 91 GLN A N 1
ATOM 726 C CA . GLN A 1 91 ? -15.101 15.077 7.577 1.00 43.34 91 GLN A CA 1
ATOM 727 C C . GLN A 1 91 ? -15.422 15.427 6.099 1.00 43.34 91 GLN A C 1
ATOM 729 O O . GLN A 1 91 ? -14.594 16.035 5.431 1.00 43.34 91 GLN A O 1
ATOM 734 N N . ASP A 1 92 ? -16.613 15.092 5.579 1.00 48.50 92 ASP A N 1
ATOM 735 C CA . ASP A 1 92 ? -16.898 14.920 4.125 1.00 48.50 92 ASP A CA 1
ATOM 736 C C . ASP A 1 92 ? -16.350 13.593 3.563 1.00 48.50 92 ASP A C 1
ATOM 738 O O . ASP A 1 92 ? -16.242 13.373 2.352 1.00 48.50 92 ASP A O 1
ATOM 742 N N . MET A 1 93 ? -16.119 12.637 4.460 1.00 38.81 93 MET A N 1
ATOM 743 C CA . MET A 1 93 ? -15.997 11.216 4.150 1.00 38.81 93 MET A CA 1
ATOM 744 C C . MET A 1 93 ? -17.126 10.420 4.814 1.00 38.81 93 MET A C 1
ATOM 746 O O . MET A 1 93 ? -16.875 9.319 5.300 1.00 38.81 93 MET A O 1
ATOM 750 N N . GLY A 1 94 ? -18.361 10.966 4.808 1.00 34.34 94 GLY A N 1
ATOM 751 C CA . GLY A 1 94 ? -19.633 10.279 5.089 1.00 34.34 94 GLY A CA 1
ATOM 752 C C . GLY A 1 94 ? -20.704 11.035 5.932 1.00 34.34 94 GLY A C 1
ATOM 753 O O . GLY A 1 94 ? -20.750 12.247 5.892 1.00 34.34 94 GLY A O 1
ATOM 754 N N . LYS A 1 95 ? -21.690 10.373 6.571 1.00 32.84 95 LYS A N 1
ATOM 755 C CA . LYS A 1 95 ? -22.816 10.980 7.343 1.00 32.84 95 LYS A CA 1
ATOM 756 C C . LYS A 1 95 ? -23.478 9.955 8.289 1.00 32.84 95 LYS A C 1
ATOM 758 O O . LYS A 1 95 ? -23.279 8.754 8.144 1.00 32.84 95 LYS A O 1
ATOM 763 N N . ILE A 1 96 ? -24.295 10.423 9.241 1.00 33.09 96 ILE A N 1
ATOM 764 C CA 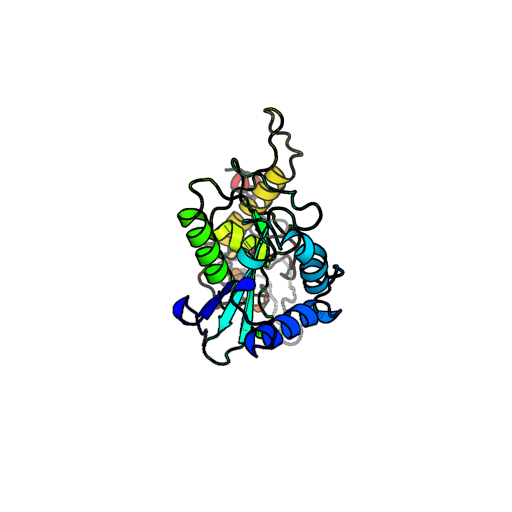. ILE A 1 96 ? -25.047 9.650 10.255 1.00 33.09 96 ILE A CA 1
ATOM 765 C C . ILE A 1 96 ? -25.804 8.441 9.676 1.00 33.09 96 ILE A C 1
ATOM 767 O O . ILE A 1 96 ? -26.595 8.566 8.739 1.00 33.09 96 ILE A O 1
ATOM 771 N N . LEU A 1 97 ? -25.631 7.286 10.324 1.00 37.22 97 LEU A N 1
ATOM 772 C CA . LEU A 1 97 ? -26.325 6.045 9.999 1.00 37.22 97 LEU A CA 1
ATOM 773 C C . LEU A 1 97 ? -27.713 5.938 10.636 1.00 37.22 97 LEU A C 1
ATOM 775 O O . LEU A 1 97 ? -27.884 6.018 11.851 1.00 37.22 97 LEU A O 1
ATOM 779 N N . SER A 1 98 ? -28.678 5.552 9.808 1.00 37.66 98 SER A N 1
ATOM 780 C CA . SER A 1 98 ? -29.596 4.467 10.155 1.00 37.66 98 SER A CA 1
ATOM 781 C C . SER A 1 98 ? -29.414 3.400 9.081 1.00 37.66 98 SER A C 1
ATOM 783 O O . SER A 1 98 ? -29.654 3.650 7.903 1.00 37.66 98 SER A O 1
ATOM 785 N N . LEU A 1 99 ? -28.820 2.273 9.472 1.00 52.56 99 LEU A N 1
ATOM 786 C CA . LEU A 1 99 ? -28.251 1.290 8.554 1.00 52.56 99 LEU A CA 1
ATOM 787 C C . LEU A 1 99 ? -29.321 0.540 7.756 1.00 52.56 99 LEU A C 1
ATOM 789 O O . LEU A 1 99 ? -29.933 -0.386 8.275 1.00 52.56 99 LEU A O 1
ATOM 793 N N . GLU A 1 100 ? -29.381 0.851 6.461 1.00 40.34 100 GLU A N 1
ATOM 794 C CA . GLU A 1 100 ? -29.577 -0.111 5.373 1.00 40.34 100 GLU A CA 1
ATOM 795 C C . GLU A 1 100 ? -28.585 0.224 4.225 1.00 40.34 100 GLU A C 1
ATOM 797 O O . GLU A 1 100 ? -28.877 1.000 3.324 1.00 40.34 100 GLU A O 1
ATOM 802 N N . GLN A 1 101 ? -27.397 -0.407 4.267 1.00 56.44 101 GLN A N 1
ATOM 803 C CA . GLN A 1 101 ? -26.540 -0.785 3.116 1.00 56.44 101 GLN A CA 1
ATOM 804 C C . GLN A 1 101 ? -25.387 0.107 2.575 1.00 56.44 101 GLN A C 1
ATOM 806 O O . GLN A 1 101 ? -25.173 0.089 1.368 1.00 56.44 101 GLN A O 1
ATOM 811 N N . VAL A 1 102 ? -24.525 0.721 3.409 1.00 53.03 102 VAL A N 1
ATOM 812 C CA . VAL A 1 102 ? -23.069 0.895 3.104 1.00 53.03 102 VAL A CA 1
ATOM 813 C C . VAL A 1 102 ? -22.255 0.991 4.409 1.00 53.03 102 VAL A C 1
ATOM 815 O O . VAL A 1 102 ? -22.613 1.773 5.287 1.00 53.03 102 VAL A O 1
ATOM 818 N N . VAL A 1 103 ? -21.154 0.236 4.531 1.00 60.34 103 VAL A N 1
ATOM 819 C CA . VAL A 1 103 ? -20.206 0.290 5.668 1.00 60.34 103 VAL A CA 1
ATOM 820 C C . VAL A 1 103 ? -18.882 0.896 5.219 1.00 60.34 103 VAL A C 1
ATOM 822 O O . VAL A 1 103 ? -18.402 0.562 4.137 1.00 60.34 103 VAL A O 1
ATOM 825 N N . TRP A 1 104 ? -18.311 1.750 6.065 1.00 63.56 104 TRP A N 1
ATOM 826 C CA . TRP A 1 104 ? -17.140 2.577 5.788 1.00 63.56 104 TRP A CA 1
ATOM 827 C C . TRP A 1 104 ? -15.993 2.223 6.736 1.00 63.56 104 TRP A C 1
ATOM 829 O O . TRP A 1 104 ? -16.196 2.200 7.947 1.00 63.56 104 TRP A O 1
ATOM 839 N N . ILE A 1 105 ? -14.803 1.944 6.194 1.00 67.69 105 ILE A N 1
ATOM 840 C CA . ILE A 1 105 ? -13.565 1.800 6.980 1.00 67.69 105 ILE A CA 1
ATOM 841 C C . ILE A 1 105 ? -12.811 3.131 6.901 1.00 67.69 105 ILE A C 1
ATOM 843 O O . ILE A 1 105 ? -12.342 3.498 5.823 1.00 67.69 105 ILE A O 1
ATOM 847 N N . GLY A 1 106 ? -12.730 3.845 8.021 1.00 70.25 106 GLY A N 1
ATOM 848 C CA . GLY A 1 106 ? -12.039 5.126 8.169 1.00 70.25 106 GLY A CA 1
ATOM 849 C C . GLY A 1 106 ? -10.763 5.016 9.011 1.00 70.25 106 GLY A C 1
ATOM 850 O O . GLY A 1 106 ? -10.493 3.982 9.629 1.00 70.25 106 GLY A O 1
ATOM 851 N N . GLY A 1 107 ? -9.958 6.084 9.010 1.00 72.62 107 GLY A N 1
ATOM 852 C CA . GLY A 1 107 ? -8.874 6.310 9.975 1.00 72.62 107 GLY A CA 1
ATOM 853 C C . GLY A 1 107 ? -7.915 5.140 10.234 1.00 72.62 107 GLY A C 1
ATOM 854 O O . GLY A 1 107 ? -7.660 4.819 11.395 1.00 72.62 107 GLY A O 1
ATOM 855 N N . ILE A 1 108 ? -7.389 4.484 9.190 1.00 80.81 108 ILE A N 1
ATOM 856 C CA . ILE A 1 108 ? -6.334 3.471 9.362 1.00 80.81 108 ILE A CA 1
ATOM 857 C C . ILE A 1 108 ? -4.993 4.165 9.592 1.00 80.81 108 ILE A C 1
ATOM 859 O O . ILE A 1 108 ? -4.405 4.710 8.659 1.00 80.81 108 ILE A O 1
ATOM 863 N N . ASN A 1 109 ? -4.470 4.056 10.810 1.00 85.12 109 ASN A N 1
ATOM 864 C CA . ASN A 1 109 ? -3.178 4.622 11.177 1.00 85.12 109 ASN A CA 1
ATOM 865 C C . ASN A 1 109 ? -2.234 3.531 11.670 1.00 85.12 109 ASN A C 1
ATOM 867 O O . ASN A 1 109 ? -2.630 2.638 12.414 1.00 85.12 109 ASN A O 1
ATOM 871 N N . ILE A 1 110 ? -0.963 3.610 11.270 1.00 86.69 110 ILE A N 1
ATOM 872 C CA . ILE A 1 110 ? 0.097 2.706 11.732 1.00 86.69 110 ILE A CA 1
ATOM 873 C C . ILE A 1 110 ? 1.210 3.552 12.326 1.00 86.69 110 ILE A C 1
ATOM 875 O O . ILE A 1 110 ? 1.720 4.469 11.671 1.00 86.69 110 ILE A O 1
ATOM 879 N N . HIS A 1 111 ? 1.608 3.198 13.544 1.00 87.56 111 HIS A N 1
ATOM 880 C CA . HIS A 1 111 ? 2.707 3.818 14.262 1.00 87.56 111 HIS A CA 1
ATOM 881 C C . HIS A 1 111 ? 3.966 3.802 13.393 1.00 87.56 111 HIS A C 1
ATOM 883 O O . HIS A 1 111 ? 4.302 2.774 12.800 1.00 87.56 111 HIS A O 1
ATOM 889 N N . ARG A 1 112 ? 4.665 4.940 13.302 1.00 84.12 112 ARG A N 1
ATOM 890 C CA . ARG A 1 112 ? 5.784 5.146 12.364 1.00 84.12 112 ARG A CA 1
ATOM 891 C C . ARG A 1 112 ? 6.840 4.043 12.419 1.00 84.12 112 ARG A C 1
ATOM 893 O O . ARG A 1 112 ? 7.172 3.481 11.379 1.00 84.12 112 ARG A O 1
ATOM 900 N N . ASP A 1 113 ? 7.241 3.654 13.625 1.00 86.69 113 ASP A N 1
ATOM 901 C CA . ASP A 1 113 ? 8.248 2.610 13.871 1.00 86.69 113 ASP A CA 1
ATOM 902 C C . ASP A 1 113 ? 7.823 1.215 13.385 1.00 86.69 113 ASP A C 1
ATOM 904 O O . ASP A 1 113 ? 8.653 0.335 13.173 1.00 86.69 113 ASP A O 1
ATOM 908 N N . PHE A 1 114 ? 6.525 1.017 13.158 1.00 86.69 114 PHE A N 1
ATOM 909 C CA . PHE A 1 114 ? 5.944 -0.244 12.719 1.00 86.69 114 PHE A CA 1
ATOM 910 C C . PHE A 1 114 ? 5.467 -0.213 11.256 1.00 86.69 114 PHE A C 1
ATOM 912 O O . PHE A 1 114 ? 5.073 -1.248 10.701 1.00 86.69 114 PHE A O 1
ATOM 919 N N . ARG A 1 115 ? 5.552 0.938 10.570 1.00 85.25 115 ARG A N 1
ATOM 920 C CA . ARG A 1 115 ? 5.261 1.045 9.129 1.00 85.25 115 ARG A CA 1
ATOM 921 C C . ARG A 1 115 ? 6.199 0.111 8.342 1.00 85.25 115 ARG A C 1
ATOM 923 O O . ARG A 1 115 ? 7.336 -0.127 8.728 1.00 85.25 115 ARG A O 1
ATOM 930 N N . GLY A 1 116 ? 5.713 -0.465 7.240 1.00 80.62 116 GLY A N 1
ATOM 931 C CA . GLY A 1 116 ? 6.497 -1.388 6.397 1.00 80.62 116 GLY A CA 1
ATOM 932 C C . GLY A 1 116 ? 6.575 -2.844 6.883 1.00 80.62 116 GLY A C 1
ATOM 933 O O . GLY A 1 116 ? 7.020 -3.701 6.127 1.00 80.62 116 GLY A O 1
ATOM 934 N N . HIS A 1 117 ? 6.063 -3.161 8.075 1.00 85.88 117 HIS A N 1
ATOM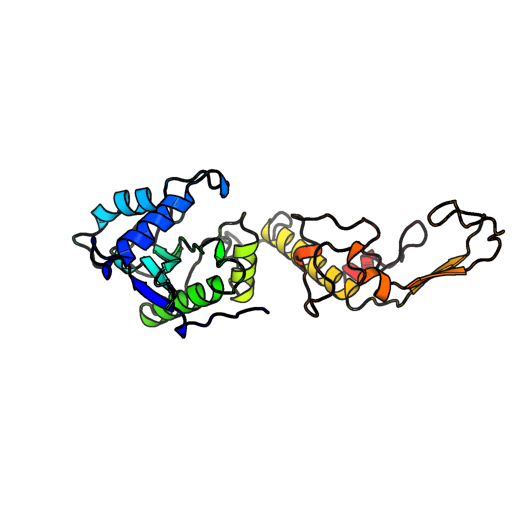 935 C CA . HIS A 1 117 ? 6.101 -4.520 8.639 1.00 85.88 117 HIS A CA 1
ATOM 936 C C . HIS A 1 117 ? 4.834 -5.354 8.365 1.00 85.88 117 HIS A C 1
ATOM 938 O O . HIS A 1 117 ? 4.599 -6.379 8.999 1.00 85.88 117 HIS A O 1
ATOM 944 N N . GLY A 1 118 ? 3.978 -4.909 7.440 1.00 83.62 118 GLY A N 1
ATOM 945 C CA . GLY A 1 118 ? 2.756 -5.626 7.051 1.00 83.62 118 GLY A CA 1
ATOM 946 C C . GLY A 1 118 ? 1.543 -5.442 7.975 1.00 83.62 118 GLY A C 1
ATOM 947 O O . GLY A 1 118 ? 0.466 -5.922 7.627 1.00 83.62 118 GLY A O 1
ATOM 948 N N . ILE A 1 119 ? 1.668 -4.697 9.081 1.00 88.31 119 ILE A N 1
ATOM 949 C CA . ILE A 1 119 ? 0.589 -4.490 10.072 1.00 88.31 119 ILE A CA 1
ATOM 950 C C . ILE A 1 119 ? -0.694 -3.939 9.442 1.00 88.31 119 ILE A C 1
ATOM 952 O O . ILE A 1 119 ? -1.780 -4.398 9.775 1.00 88.31 119 ILE A O 1
ATOM 956 N N . GLY A 1 120 ? -0.588 -3.029 8.469 1.00 84.94 120 GLY A N 1
ATOM 957 C CA . GLY A 1 120 ? -1.762 -2.479 7.783 1.00 84.94 120 GLY A CA 1
ATOM 958 C C . GLY A 1 120 ? -2.629 -3.539 7.108 1.00 84.94 120 GLY A C 1
ATOM 959 O O . GLY A 1 120 ? -3.849 -3.441 7.135 1.00 84.94 120 GLY A O 1
ATOM 960 N N . GLY A 1 121 ? -2.016 -4.589 6.553 1.00 81.12 121 GLY A N 1
ATOM 961 C CA . GLY A 1 121 ? -2.762 -5.704 5.969 1.00 81.12 121 GLY A CA 1
ATOM 962 C C . GLY A 1 121 ? -3.472 -6.557 7.022 1.00 81.12 121 GLY A C 1
ATOM 963 O O . GLY A 1 121 ? -4.574 -7.033 6.770 1.00 81.12 121 GLY A O 1
ATOM 964 N N . ILE A 1 122 ? -2.861 -6.720 8.199 1.00 87.62 122 ILE A N 1
ATOM 965 C CA . ILE A 1 122 ? -3.433 -7.461 9.333 1.00 87.62 122 ILE A CA 1
ATOM 966 C C . ILE A 1 122 ? -4.628 -6.698 9.905 1.00 87.62 122 ILE A C 1
ATOM 968 O O . ILE A 1 122 ? -5.703 -7.274 10.061 1.00 87.62 122 ILE A O 1
ATOM 972 N N . LEU A 1 123 ? -4.451 -5.397 10.152 1.00 86.44 123 LEU A N 1
ATOM 973 C CA . LEU A 1 123 ? -5.504 -4.495 10.611 1.00 86.44 123 LEU A CA 1
ATOM 974 C C . LEU A 1 123 ? -6.698 -4.518 9.652 1.00 86.44 123 LEU A C 1
ATOM 976 O O . LEU A 1 123 ? -7.834 -4.719 10.074 1.00 86.44 123 LEU A O 1
ATOM 980 N N . PHE A 1 124 ? -6.428 -4.375 8.354 1.00 82.00 124 PHE A N 1
ATOM 981 C CA . PHE A 1 124 ? -7.465 -4.389 7.333 1.00 82.00 124 PHE A CA 1
ATOM 982 C C . PHE A 1 124 ? -8.249 -5.707 7.324 1.00 82.00 124 PHE A C 1
ATOM 984 O O . PHE A 1 124 ? -9.475 -5.695 7.375 1.00 82.00 124 PHE A O 1
ATOM 991 N N . ALA A 1 125 ? -7.547 -6.845 7.308 1.00 82.50 125 ALA A N 1
ATOM 992 C CA . ALA A 1 125 ? -8.176 -8.165 7.297 1.00 82.50 125 ALA A CA 1
ATOM 993 C C . ALA A 1 125 ? -9.028 -8.422 8.551 1.00 82.50 125 ALA A C 1
ATOM 995 O O . ALA A 1 125 ? -10.075 -9.062 8.465 1.00 82.50 125 ALA A O 1
ATOM 996 N N . TYR A 1 126 ? -8.599 -7.915 9.710 1.00 88.88 126 TYR A N 1
ATOM 997 C CA . TYR A 1 126 ? -9.383 -7.994 10.938 1.00 88.88 126 TYR A CA 1
ATOM 998 C C . TYR A 1 126 ? -10.682 -7.188 10.828 1.00 88.88 126 TYR A C 1
ATOM 1000 O O . TYR A 1 126 ? -11.750 -7.723 11.117 1.00 88.88 126 TYR A O 1
ATOM 1008 N N . ILE A 1 127 ? -10.599 -5.927 10.389 1.00 84.56 127 ILE A N 1
ATOM 1009 C CA . ILE A 1 127 ? -11.766 -5.044 10.252 1.00 84.56 127 ILE A CA 1
ATOM 1010 C C . ILE A 1 127 ? -12.740 -5.594 9.204 1.00 84.56 127 ILE A C 1
ATOM 1012 O O . ILE A 1 127 ? -13.940 -5.626 9.456 1.00 84.56 127 ILE A O 1
ATOM 1016 N N . ASP A 1 128 ? -12.240 -6.083 8.067 1.00 79.12 128 ASP A N 1
ATOM 1017 C CA . ASP A 1 128 ? -13.060 -6.751 7.051 1.00 79.12 128 ASP A CA 1
ATOM 1018 C C . ASP A 1 128 ? -13.801 -7.954 7.646 1.00 79.12 128 ASP A C 1
ATOM 1020 O O . ASP A 1 128 ? -15.027 -8.001 7.600 1.00 79.12 128 ASP A O 1
ATOM 1024 N N . ASN A 1 129 ? -13.095 -8.875 8.310 1.00 82.88 129 ASN A N 1
ATOM 1025 C CA . ASN A 1 129 ? -13.724 -10.035 8.946 1.00 82.88 129 ASN A CA 1
ATOM 1026 C C . ASN A 1 129 ? -14.761 -9.622 10.007 1.00 82.88 129 ASN A C 1
ATOM 1028 O O . ASN A 1 129 ? -15.856 -10.182 10.050 1.00 82.88 129 ASN A O 1
ATOM 1032 N N . TYR A 1 130 ? -14.456 -8.607 10.820 1.00 84.06 130 TYR A N 1
ATOM 1033 C CA . TYR A 1 130 ? -15.405 -8.048 11.782 1.00 84.06 130 TYR A CA 1
ATOM 1034 C C . TYR A 1 130 ? -16.674 -7.538 11.085 1.00 84.06 130 TYR A C 1
ATOM 1036 O O . TYR A 1 130 ? -17.783 -7.876 11.500 1.00 84.06 130 TYR A O 1
ATOM 1044 N N . ILE A 1 131 ? -16.536 -6.786 9.987 1.00 74.44 131 ILE A N 1
ATOM 1045 C CA . ILE A 1 131 ? -17.681 -6.302 9.208 1.00 74.44 131 ILE A CA 1
ATOM 1046 C C . ILE A 1 131 ? -18.463 -7.467 8.605 1.00 74.44 131 ILE A C 1
ATOM 1048 O O . ILE A 1 131 ? -19.677 -7.487 8.758 1.00 74.44 131 ILE A O 1
ATOM 1052 N N . GLN A 1 132 ? -17.808 -8.451 7.981 1.00 71.06 132 GLN A N 1
ATOM 1053 C CA . GLN A 1 132 ? -18.489 -9.609 7.381 1.00 71.06 132 GLN A CA 1
ATOM 1054 C C . GLN A 1 132 ? -19.292 -10.418 8.413 1.00 71.06 132 GLN A C 1
ATOM 1056 O O . GLN A 1 132 ? -20.352 -10.959 8.095 1.00 71.06 132 GLN A O 1
ATOM 1061 N N . GLN A 1 133 ? -18.804 -10.506 9.655 1.00 78.12 133 GLN A N 1
ATOM 1062 C CA . GLN A 1 133 ? -19.503 -11.190 10.747 1.00 78.12 133 GLN A CA 1
ATOM 1063 C C . GLN A 1 133 ? -20.696 -10.386 11.269 1.00 78.12 133 GLN A C 1
ATOM 1065 O O . GLN A 1 133 ? -21.745 -10.959 11.567 1.00 78.12 133 GLN A O 1
ATOM 1070 N N . MET A 1 134 ? -20.542 -9.066 11.379 1.00 69.75 134 MET A N 1
ATOM 1071 C CA . MET A 1 134 ? -21.555 -8.182 11.958 1.00 69.75 134 MET A CA 1
ATOM 1072 C C . MET A 1 134 ? -22.607 -7.735 10.934 1.00 69.75 134 MET A C 1
ATOM 1074 O O . MET A 1 134 ? -23.740 -7.428 11.302 1.00 69.75 134 MET A O 1
ATOM 1078 N N . ILE A 1 135 ? -22.250 -7.685 9.648 1.00 63.19 135 ILE A N 1
ATOM 1079 C CA . ILE A 1 135 ? -23.024 -7.048 8.584 1.00 63.19 135 ILE A CA 1
ATOM 1080 C C . ILE A 1 135 ? -22.930 -7.902 7.308 1.00 63.19 135 ILE A C 1
ATOM 1082 O O . ILE A 1 135 ? -21.875 -8.048 6.702 1.00 63.19 135 ILE A O 1
ATOM 1086 N N . LYS A 1 136 ? -24.063 -8.445 6.844 1.00 55.56 136 LYS A N 1
ATOM 1087 C CA . LYS A 1 136 ? -24.153 -9.272 5.619 1.00 55.56 136 LYS A CA 1
ATOM 1088 C C . LYS A 1 136 ? -24.183 -8.437 4.325 1.00 55.56 136 LYS A C 1
ATOM 1090 O O . LYS A 1 136 ? -24.983 -8.720 3.433 1.00 55.56 136 LYS A O 1
ATOM 1095 N N . THR A 1 137 ? -23.396 -7.366 4.225 1.00 53.03 137 THR A N 1
ATOM 1096 C CA . THR A 1 137 ? -23.431 -6.439 3.075 1.00 53.03 137 THR A CA 1
ATOM 1097 C C . THR A 1 137 ? -22.036 -6.061 2.582 1.00 53.03 137 THR A C 1
ATOM 1099 O O . THR A 1 137 ? -21.037 -6.320 3.242 1.00 53.03 137 THR A O 1
ATOM 1102 N N . GLY A 1 138 ? -21.964 -5.433 1.404 1.00 49.53 138 GLY A N 1
ATOM 1103 C CA . GLY A 1 138 ? -20.706 -4.965 0.819 1.00 49.53 138 GLY A CA 1
ATOM 1104 C C . GLY A 1 138 ? -20.050 -3.819 1.601 1.00 49.53 138 GLY A C 1
ATOM 1105 O O . GLY A 1 138 ? -20.731 -3.016 2.239 1.00 49.53 138 GLY A O 1
ATOM 1106 N N . ILE A 1 139 ? -18.720 -3.748 1.510 1.00 50.75 139 ILE A N 1
ATOM 1107 C CA . ILE A 1 139 ? -17.871 -2.733 2.149 1.00 50.75 139 ILE A CA 1
ATOM 1108 C C . ILE A 1 139 ? -17.477 -1.675 1.118 1.00 50.75 139 ILE A C 1
ATOM 1110 O O . ILE A 1 139 ? -17.109 -2.009 -0.011 1.00 50.75 139 ILE A O 1
ATOM 1114 N N . THR A 1 140 ? -17.506 -0.409 1.529 1.00 48.19 140 THR A N 1
ATOM 1115 C CA . THR A 1 140 ? -16.950 0.715 0.774 1.00 48.19 140 THR A CA 1
ATOM 1116 C C . THR A 1 140 ? -15.832 1.335 1.604 1.00 48.19 140 THR A C 1
ATOM 1118 O O . THR A 1 140 ? -16.009 1.627 2.779 1.00 48.19 140 THR A O 1
ATOM 1121 N N . VAL A 1 141 ? -14.658 1.523 1.009 1.00 48.19 141 VAL A N 1
ATOM 1122 C CA . VAL A 1 141 ? -13.513 2.165 1.670 1.00 48.19 141 VAL A CA 1
ATOM 1123 C C . VAL A 1 141 ? -13.247 3.466 0.943 1.00 48.19 141 VAL A C 1
ATOM 1125 O O . VAL A 1 141 ? -13.128 3.458 -0.285 1.00 48.19 141 VAL A O 1
ATOM 1128 N N . CYS A 1 142 ? -13.143 4.566 1.681 1.00 45.84 142 CYS A N 1
ATOM 1129 C CA . CYS A 1 142 ? -12.687 5.810 1.093 1.00 45.84 142 CYS A CA 1
ATOM 1130 C C . CYS A 1 142 ? -11.177 5.968 1.218 1.00 45.84 142 CYS A C 1
ATOM 1132 O O . CYS A 1 142 ? -10.535 5.515 2.162 1.00 45.84 142 CYS A O 1
ATOM 1134 N N . LEU A 1 143 ? -10.606 6.555 0.174 1.00 49.50 143 LEU A N 1
ATOM 1135 C CA . LEU A 1 143 ? -9.189 6.469 -0.117 1.00 49.50 143 LEU A CA 1
ATOM 1136 C C . LEU A 1 143 ? -8.552 7.825 0.158 1.00 49.50 143 LEU A C 1
ATOM 1138 O O . LEU A 1 143 ? -8.956 8.822 -0.436 1.00 49.50 143 LEU A O 1
ATOM 1142 N N . PHE A 1 144 ? -7.476 7.844 0.943 1.00 49.19 144 PHE A N 1
ATOM 1143 C CA . PHE A 1 144 ? -6.507 8.933 0.866 1.00 49.19 144 PHE A CA 1
ATOM 1144 C C . PHE A 1 144 ? -5.830 8.853 -0.506 1.00 49.19 144 PHE A C 1
ATOM 1146 O O . PHE A 1 144 ? -4.858 8.121 -0.708 1.00 49.19 144 PHE A O 1
ATOM 1153 N N . THR A 1 145 ? -6.387 9.563 -1.487 1.00 45.78 145 THR A N 1
ATOM 1154 C CA . THR A 1 145 ? -5.954 9.529 -2.894 1.00 45.78 145 THR A CA 1
ATOM 1155 C C . THR A 1 145 ? -4.542 10.071 -3.102 1.00 45.78 145 THR A C 1
ATOM 1157 O O . THR A 1 145 ? -3.973 9.867 -4.173 1.00 45.78 145 THR A O 1
ATOM 1160 N N . GLN A 1 146 ? -3.949 10.694 -2.086 1.00 47.81 146 GLN A N 1
ATOM 1161 C CA . GLN A 1 146 ? -2.577 11.198 -2.107 1.00 47.81 146 GLN A CA 1
ATOM 1162 C C . GLN A 1 146 ? -1.571 10.264 -1.403 1.00 47.81 146 GLN A C 1
ATOM 1164 O O . GLN A 1 146 ? -0.371 10.459 -1.531 1.00 47.81 146 GLN A O 1
ATOM 1169 N N . ASN A 1 147 ? -2.015 9.202 -0.710 1.00 54.28 147 ASN A N 1
ATOM 1170 C CA . ASN A 1 147 ? -1.117 8.292 0.012 1.00 54.28 147 ASN A CA 1
ATOM 1171 C C . ASN A 1 147 ? -0.786 7.031 -0.817 1.00 54.28 147 ASN A C 1
ATOM 1173 O O . ASN A 1 147 ? -1.579 6.086 -0.910 1.00 54.28 147 ASN A O 1
ATOM 1177 N N . ALA A 1 148 ? 0.415 6.985 -1.403 1.00 57.06 148 ALA A N 1
ATOM 1178 C CA . ALA A 1 148 ? 0.868 5.885 -2.264 1.00 57.06 148 ALA A CA 1
ATOM 1179 C C . ALA A 1 148 ? 0.914 4.508 -1.564 1.00 57.06 148 ALA A C 1
ATOM 1181 O O . ALA A 1 148 ? 0.622 3.476 -2.181 1.00 57.06 148 ALA A O 1
ATOM 1182 N N . LYS A 1 149 ? 1.230 4.470 -0.261 1.00 54.97 149 LYS A N 1
ATOM 1183 C CA . LYS A 1 149 ? 1.284 3.223 0.527 1.00 54.97 149 LYS A CA 1
ATOM 1184 C C . LYS A 1 149 ? -0.115 2.659 0.764 1.00 54.97 149 LYS A C 1
ATOM 1186 O O . LYS A 1 149 ? -0.319 1.452 0.625 1.00 54.97 149 LYS A O 1
ATOM 1191 N N . ALA A 1 150 ? -1.081 3.531 1.045 1.00 53.47 150 ALA A N 1
ATOM 1192 C CA . ALA A 1 150 ? -2.483 3.163 1.182 1.00 53.47 150 ALA A CA 1
ATOM 1193 C C . ALA A 1 150 ? -3.019 2.556 -0.131 1.00 53.47 150 ALA A C 1
ATOM 1195 O O . ALA A 1 150 ? -3.523 1.432 -0.131 1.00 53.47 150 ALA A O 1
ATOM 1196 N N . LYS A 1 151 ? -2.769 3.213 -1.279 1.00 57.41 151 LYS A N 1
ATOM 1197 C CA . LYS A 1 151 ? -3.131 2.705 -2.622 1.00 57.41 151 LYS A CA 1
ATOM 1198 C C . LYS A 1 151 ? -2.641 1.276 -2.892 1.00 57.41 151 LYS A C 1
ATOM 1200 O O . LYS A 1 151 ? -3.357 0.490 -3.515 1.00 57.41 151 LYS A O 1
ATOM 1205 N N . HIS A 1 152 ? -1.435 0.923 -2.439 1.00 58.66 152 HIS A N 1
ATOM 1206 C CA . HIS A 1 152 ? -0.877 -0.420 -2.626 1.00 58.66 152 HIS A CA 1
ATOM 1207 C C . HIS A 1 152 ? -1.656 -1.499 -1.858 1.00 58.66 152 HIS A C 1
ATOM 1209 O O . HIS A 1 152 ? -1.956 -2.557 -2.416 1.00 58.66 152 HIS A O 1
ATOM 1215 N N . ILE A 1 153 ? -2.022 -1.220 -0.603 1.00 52.53 153 ILE A N 1
ATOM 1216 C CA . ILE A 1 153 ? -2.836 -2.122 0.223 1.00 52.53 153 ILE A CA 1
ATOM 1217 C C . ILE A 1 153 ? -4.197 -2.344 -0.447 1.00 52.53 153 ILE A C 1
ATOM 1219 O O . ILE A 1 153 ? -4.628 -3.485 -0.601 1.00 52.53 153 ILE A O 1
ATOM 1223 N N . TYR A 1 154 ? -4.828 -1.284 -0.953 1.00 59.97 154 TYR A N 1
ATOM 1224 C CA . TYR A 1 154 ? -6.148 -1.375 -1.580 1.00 59.97 154 TYR A CA 1
ATOM 1225 C C . TYR A 1 154 ? -6.152 -2.220 -2.862 1.00 59.97 154 TYR A C 1
ATOM 1227 O O . TYR A 1 154 ? -7.018 -3.078 -3.043 1.00 59.97 154 TYR A O 1
ATOM 1235 N N . LYS A 1 155 ? -5.140 -2.065 -3.726 1.00 61.19 155 LYS A N 1
ATOM 1236 C CA . LYS A 1 155 ? -4.994 -2.906 -4.929 1.00 61.19 155 LYS A CA 1
ATOM 1237 C C . LYS A 1 155 ? -4.826 -4.386 -4.582 1.00 61.19 155 LYS A C 1
ATOM 1239 O O . LYS A 1 155 ? -5.412 -5.239 -5.245 1.00 61.19 155 LYS A O 1
ATOM 1244 N N . ARG A 1 156 ? -4.063 -4.697 -3.528 1.00 55.81 156 ARG A N 1
ATOM 1245 C CA . ARG A 1 156 ? -3.833 -6.078 -3.070 1.00 55.81 156 ARG A CA 1
ATOM 1246 C C . ARG A 1 156 ? -5.126 -6.782 -2.649 1.00 55.81 156 ARG A C 1
ATOM 1248 O O . ARG A 1 156 ? -5.257 -7.976 -2.892 1.00 55.81 156 ARG A O 1
ATOM 1255 N N . PHE A 1 157 ? -6.067 -6.058 -2.052 1.00 51.59 157 PHE A N 1
ATOM 1256 C CA . PHE A 1 157 ? -7.357 -6.599 -1.611 1.00 51.59 157 PHE A CA 1
ATOM 1257 C C . PHE A 1 157 ? -8.474 -6.458 -2.661 1.00 51.59 157 PHE A C 1
ATOM 1259 O O . PHE A 1 157 ? -9.650 -6.584 -2.338 1.00 51.59 157 PHE A O 1
ATOM 1266 N N . ALA A 1 158 ? -8.115 -6.227 -3.930 1.00 53.75 158 ALA A N 1
ATOM 1267 C CA . ALA A 1 158 ? -9.047 -6.147 -5.056 1.00 53.75 158 ALA A CA 1
ATOM 1268 C C . ALA A 1 158 ? -10.154 -5.083 -4.903 1.00 53.75 158 ALA A C 1
ATOM 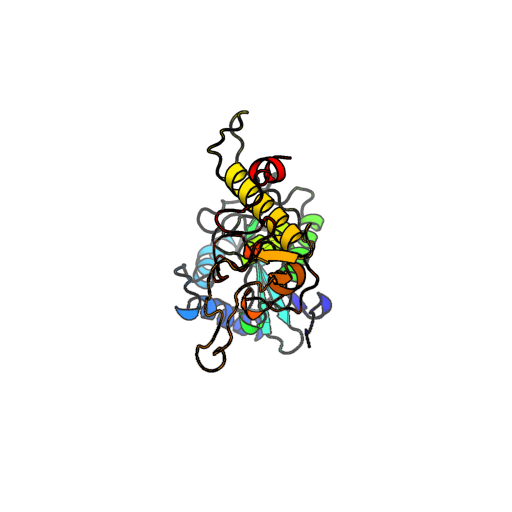1270 O O . ALA A 1 158 ? -11.235 -5.220 -5.488 1.00 53.75 158 ALA A O 1
ATOM 1271 N N . PHE A 1 159 ? -9.883 -3.994 -4.170 1.00 50.34 159 PHE A N 1
ATOM 1272 C CA . PHE A 1 159 ? -10.785 -2.845 -4.130 1.00 50.34 159 PHE A CA 1
ATOM 1273 C C . PHE A 1 159 ? -10.913 -2.252 -5.534 1.00 50.34 159 PHE A C 1
ATOM 1275 O O . PHE A 1 159 ? -9.946 -1.760 -6.116 1.00 50.34 159 PHE A O 1
ATOM 1282 N N . LYS A 1 160 ? -12.123 -2.314 -6.093 1.00 49.56 160 LYS A N 1
ATOM 1283 C CA . LYS A 1 160 ? -12.465 -1.613 -7.331 1.00 49.56 160 LYS A CA 1
ATOM 1284 C C . LYS A 1 160 ? -12.756 -0.165 -6.960 1.00 49.56 160 LYS A C 1
ATOM 1286 O O . LYS A 1 160 ? -13.620 0.073 -6.118 1.00 49.56 160 LYS A O 1
ATOM 1291 N N . SER A 1 161 ? -12.070 0.793 -7.578 1.00 46.56 161 SER A N 1
ATOM 1292 C CA . SER A 1 161 ? -12.454 2.201 -7.503 1.00 46.56 161 SER A CA 1
ATOM 1293 C C . SER A 1 161 ? -13.879 2.339 -8.046 1.00 46.56 161 SER A C 1
ATOM 1295 O O . SER A 1 161 ? -14.111 2.347 -9.252 1.00 46.56 161 SER A O 1
ATOM 1297 N N . LYS A 1 162 ? -14.884 2.393 -7.168 1.00 41.66 162 LYS A N 1
ATOM 1298 C CA . LYS A 1 162 ? -16.230 2.796 -7.576 1.00 41.66 162 LYS A CA 1
ATOM 1299 C C . LYS A 1 162 ? -16.237 4.315 -7.676 1.00 41.66 162 LYS A C 1
ATOM 1301 O O . LYS A 1 162 ? -16.621 5.009 -6.743 1.00 41.66 162 LYS A O 1
ATOM 1306 N N . GLY A 1 163 ? -15.805 4.820 -8.828 1.00 37.12 163 GLY A N 1
ATOM 1307 C CA . GLY A 1 163 ? -16.287 6.110 -9.300 1.00 37.12 163 GLY A CA 1
ATOM 1308 C C . GLY A 1 163 ? -17.803 6.022 -9.488 1.00 37.12 163 GLY A C 1
ATOM 1309 O O . GLY A 1 163 ? -18.326 4.991 -9.920 1.00 37.12 163 GLY A O 1
ATOM 1310 N N . PHE A 1 164 ? -18.528 7.079 -9.134 1.00 31.97 164 PHE A N 1
ATOM 1311 C CA . PHE A 1 164 ? -19.929 7.207 -9.516 1.00 31.97 164 PHE A CA 1
ATOM 1312 C C . PHE A 1 164 ? -20.024 7.195 -11.048 1.00 31.97 164 PHE A C 1
ATOM 1314 O O . PHE A 1 164 ? -19.693 8.179 -11.703 1.00 31.97 164 PHE A O 1
ATOM 1321 N N . ILE A 1 165 ? -20.499 6.090 -11.629 1.00 31.27 165 ILE A N 1
ATOM 1322 C CA . ILE A 1 165 ? -20.892 6.054 -13.039 1.00 31.27 165 ILE A CA 1
ATOM 1323 C C . ILE A 1 165 ? -22.258 6.729 -13.137 1.00 31.27 165 ILE A C 1
ATOM 1325 O O . ILE A 1 165 ? -23.289 6.116 -12.859 1.00 31.27 165 ILE A O 1
ATOM 1329 N N . LYS A 1 166 ? -22.273 7.997 -13.549 1.00 28.39 166 LYS A N 1
ATOM 1330 C CA . LYS A 1 166 ? -23.480 8.644 -14.067 1.00 28.39 166 LYS A CA 1
ATOM 1331 C C . LYS A 1 166 ? -23.419 8.568 -15.594 1.00 28.39 166 LYS A C 1
ATOM 1333 O O . LYS A 1 166 ? -22.696 9.325 -16.224 1.00 28.39 166 LYS A O 1
ATOM 1338 N N . ASN A 1 167 ? -24.192 7.640 -16.157 1.00 33.06 167 ASN A N 1
ATOM 1339 C CA . ASN A 1 167 ? -24.526 7.513 -17.581 1.00 33.06 167 ASN A CA 1
ATOM 1340 C C . ASN A 1 167 ? -23.381 7.176 -18.559 1.00 33.06 167 ASN A C 1
ATOM 1342 O O . ASN A 1 167 ? -22.927 8.018 -19.321 1.00 33.06 167 ASN A O 1
ATOM 1346 N N . GLY A 1 168 ? -23.033 5.886 -18.632 1.00 31.64 168 GLY A N 1
ATOM 1347 C CA . GLY A 1 168 ? -23.046 5.134 -19.899 1.00 31.64 168 GLY A CA 1
ATOM 1348 C C . GLY A 1 168 ? -22.231 5.636 -21.097 1.00 31.64 168 GLY A C 1
ATOM 1349 O O . GLY A 1 168 ? -22.585 5.315 -22.228 1.00 31.64 168 GLY A O 1
ATOM 1350 N N . SER A 1 169 ? -21.157 6.394 -20.910 1.00 32.50 169 SER A N 1
ATOM 1351 C CA . SER A 1 169 ? -20.208 6.699 -21.984 1.00 32.50 169 SER A CA 1
ATOM 1352 C C . SER A 1 169 ? -18.800 6.793 -21.412 1.00 32.50 169 SER A C 1
ATOM 1354 O O . SER A 1 169 ? -18.545 7.593 -20.517 1.00 32.50 169 SER A O 1
ATOM 1356 N N . LEU A 1 170 ? -17.895 5.954 -21.922 1.00 33.88 170 LEU A N 1
ATOM 1357 C CA . LEU A 1 170 ? -16.456 6.105 -21.719 1.00 33.88 170 LEU A CA 1
ATOM 1358 C C . LEU A 1 170 ? -16.036 7.403 -22.408 1.00 33.88 170 LEU A C 1
ATOM 1360 O O . LEU A 1 170 ? -15.921 7.462 -23.629 1.00 33.88 170 LEU A O 1
ATOM 1364 N N . VAL A 1 171 ? -15.864 8.458 -21.621 1.00 39.34 171 VAL A N 1
ATOM 1365 C CA . VAL A 1 171 ? -15.217 9.683 -22.076 1.00 39.34 171 VAL A CA 1
ATOM 1366 C C . VAL A 1 171 ? -13.717 9.439 -21.911 1.00 39.34 171 VAL A C 1
ATOM 1368 O O . VAL A 1 171 ? -13.274 9.163 -20.804 1.00 39.34 171 VAL A O 1
ATOM 1371 N N . GLU A 1 172 ? -12.916 9.541 -22.974 1.00 40.34 172 GLU A N 1
ATOM 1372 C CA . GLU A 1 172 ? -11.437 9.432 -22.919 1.00 40.34 172 GLU A CA 1
ATOM 1373 C C . GLU A 1 172 ? -10.778 10.399 -21.912 1.00 40.34 172 GLU A C 1
ATOM 1375 O O . GLU A 1 172 ? -9.627 10.216 -21.524 1.00 40.34 172 GLU A O 1
ATOM 1380 N N . ASN A 1 173 ? -11.522 11.401 -21.437 1.00 42.75 173 ASN A N 1
ATOM 1381 C CA . ASN A 1 173 ? -11.113 12.330 -20.385 1.00 42.75 173 ASN A CA 1
ATOM 1382 C C . ASN A 1 173 ? -11.426 11.836 -18.963 1.00 42.75 173 ASN A C 1
ATOM 1384 O O . ASN A 1 173 ? -11.246 12.594 -18.011 1.00 42.75 173 ASN A O 1
ATOM 1388 N N . ASP A 1 174 ? -11.910 10.602 -18.797 1.00 48.75 174 ASP A N 1
ATOM 1389 C CA . ASP A 1 174 ? -12.129 10.013 -17.481 1.00 48.75 174 ASP A CA 1
ATOM 1390 C C . ASP A 1 174 ? -10.764 9.759 -16.805 1.00 48.75 174 ASP A C 1
ATOM 1392 O O . ASP A 1 174 ? -9.960 8.952 -17.297 1.00 48.75 174 ASP A O 1
ATOM 1396 N N . PRO A 1 175 ? -10.467 10.429 -15.676 1.00 56.12 175 PRO A N 1
ATOM 1397 C CA . PRO A 1 175 ? -9.198 10.267 -14.975 1.00 56.12 175 PRO A CA 1
ATOM 1398 C C . PRO A 1 175 ? -8.935 8.816 -14.552 1.00 56.12 175 PRO A C 1
ATOM 1400 O O . PRO A 1 175 ? -7.775 8.429 -14.443 1.00 56.12 175 PRO A O 1
ATOM 1403 N N . THR A 1 176 ? -9.973 7.988 -14.393 1.00 55.81 176 THR A N 1
ATOM 1404 C CA . THR A 1 176 ? -9.832 6.561 -14.069 1.00 55.81 176 THR A CA 1
ATOM 1405 C C . THR A 1 176 ? -9.351 5.728 -15.258 1.00 55.81 176 THR A C 1
ATOM 1407 O O . THR A 1 176 ? -8.553 4.805 -15.078 1.00 55.81 176 THR A O 1
ATOM 1410 N N . VAL A 1 177 ? -9.760 6.072 -16.485 1.00 54.06 177 VAL A N 1
ATOM 1411 C CA . VAL A 1 177 ? -9.254 5.450 -17.721 1.00 54.06 177 VAL A CA 1
ATOM 1412 C C . VAL A 1 177 ? -7.800 5.853 -17.926 1.00 54.06 177 VAL A C 1
ATOM 1414 O O . VAL A 1 177 ? -6.950 4.997 -18.165 1.00 54.06 177 VAL A O 1
ATOM 1417 N N . ARG A 1 178 ? -7.487 7.138 -17.726 1.00 57.25 178 ARG A N 1
ATOM 1418 C CA . ARG A 1 178 ? -6.111 7.643 -17.783 1.00 57.25 178 ARG A CA 1
ATOM 1419 C C . ARG A 1 178 ? -5.209 6.966 -16.748 1.00 57.25 178 ARG A C 1
ATOM 1421 O O . ARG A 1 178 ? -4.117 6.533 -17.098 1.00 57.25 178 ARG A O 1
ATOM 1428 N N . GLU A 1 179 ? -5.659 6.822 -15.503 1.00 65.25 179 GLU A N 1
ATOM 1429 C CA . GLU A 1 179 ? -4.905 6.127 -14.451 1.00 65.25 179 GLU A CA 1
ATOM 1430 C C . GLU A 1 179 ? -4.735 4.631 -14.761 1.00 65.25 179 GLU A C 1
ATOM 1432 O O . GLU A 1 179 ? -3.651 4.079 -14.575 1.00 65.25 179 GLU A O 1
ATOM 1437 N N . SER A 1 180 ? -5.765 3.980 -15.308 1.00 69.25 180 SER A N 1
ATOM 1438 C CA . SER A 1 180 ? -5.689 2.574 -15.727 1.00 69.25 180 SER A CA 1
ATOM 1439 C C . SER A 1 180 ? -4.674 2.367 -16.853 1.00 69.25 180 SER A C 1
ATOM 1441 O O . SER A 1 180 ? -3.898 1.413 -16.805 1.00 69.25 180 SER A O 1
ATOM 1443 N N . ILE A 1 181 ? -4.623 3.286 -17.823 1.00 71.94 181 ILE A N 1
ATOM 1444 C CA . ILE A 1 181 ? -3.628 3.286 -18.903 1.00 71.94 181 ILE A CA 1
ATOM 1445 C C . ILE A 1 181 ? -2.219 3.499 -18.339 1.00 71.94 181 ILE A C 1
ATOM 1447 O O . ILE A 1 181 ? -1.302 2.783 -18.730 1.00 71.94 181 ILE A O 1
ATOM 1451 N N . LEU A 1 182 ? -2.040 4.419 -17.385 1.00 77.44 182 LEU A N 1
ATOM 1452 C CA . LEU A 1 182 ? -0.743 4.649 -16.737 1.00 77.44 182 LEU A CA 1
ATOM 1453 C C . LEU A 1 182 ? -0.259 3.415 -15.962 1.00 77.44 182 LEU A C 1
ATOM 1455 O O . LEU A 1 182 ? 0.911 3.051 -16.048 1.00 77.44 182 LEU A O 1
ATOM 1459 N N . ILE A 1 183 ? -1.156 2.740 -15.237 1.00 77.81 183 ILE A N 1
ATOM 1460 C CA . ILE A 1 183 ? -0.843 1.497 -14.517 1.00 77.81 183 ILE A CA 1
ATOM 1461 C C . ILE A 1 183 ? -0.485 0.377 -15.491 1.00 77.81 183 ILE A C 1
ATOM 1463 O O . ILE A 1 183 ? 0.471 -0.359 -15.245 1.00 77.81 183 ILE A O 1
ATOM 1467 N N . PHE A 1 184 ? -1.239 0.241 -16.579 1.00 80.81 184 PHE A N 1
ATOM 1468 C CA . PHE A 1 184 ? -0.973 -0.763 -17.599 1.00 80.81 184 PHE A CA 1
ATOM 1469 C C . PHE A 1 184 ? 0.380 -0.523 -18.280 1.00 80.81 184 PHE A C 1
ATOM 1471 O O . PHE A 1 184 ? 1.203 -1.433 -18.336 1.00 80.81 184 PHE A O 1
ATOM 1478 N N . ASP A 1 185 ? 0.656 0.710 -18.702 1.00 84.00 185 ASP A N 1
ATOM 1479 C CA . ASP A 1 185 ? 1.936 1.106 -19.294 1.00 84.00 185 ASP A CA 1
ATOM 1480 C C . ASP A 1 185 ? 3.106 0.852 -18.328 1.00 84.00 185 ASP A C 1
ATOM 1482 O O . ASP A 1 185 ? 4.108 0.240 -18.701 1.00 84.00 185 ASP A O 1
ATOM 1486 N N . ALA A 1 186 ? 2.958 1.215 -17.052 1.00 84.88 186 ALA A N 1
ATOM 1487 C CA . ALA A 1 186 ? 3.946 0.922 -16.017 1.00 84.88 186 ALA A CA 1
ATOM 1488 C C . ALA A 1 186 ? 4.184 -0.587 -15.826 1.00 84.88 186 ALA A C 1
ATOM 1490 O O . ALA A 1 186 ? 5.327 -1.020 -15.672 1.00 84.88 186 ALA A O 1
ATOM 1491 N N . ALA A 1 187 ? 3.126 -1.401 -15.877 1.00 83.31 187 ALA A N 1
ATOM 1492 C CA . ALA A 1 187 ? 3.230 -2.852 -15.777 1.00 83.31 187 ALA A CA 1
ATOM 1493 C C . ALA A 1 187 ? 3.949 -3.467 -16.985 1.00 83.31 187 ALA A C 1
ATOM 1495 O O . ALA A 1 187 ? 4.850 -4.287 -16.804 1.00 83.31 187 ALA A O 1
ATOM 1496 N N . VAL A 1 188 ? 3.611 -3.039 -18.205 1.00 86.56 188 VAL A N 1
ATOM 1497 C CA . VAL A 1 188 ? 4.294 -3.476 -19.434 1.00 86.56 188 VAL A CA 1
ATOM 1498 C C . VAL A 1 188 ? 5.775 -3.110 -19.376 1.00 86.56 188 VAL A C 1
ATOM 1500 O O . VAL A 1 188 ? 6.635 -3.944 -19.665 1.00 86.56 188 VAL A O 1
ATOM 1503 N N . LYS A 1 189 ? 6.097 -1.886 -18.945 1.00 89.06 189 LYS A N 1
ATOM 1504 C CA . LYS A 1 189 ? 7.484 -1.438 -18.791 1.00 89.06 189 LYS A CA 1
ATOM 1505 C C . LYS A 1 189 ? 8.252 -2.279 -17.775 1.00 89.06 189 LYS A C 1
ATOM 1507 O O . LYS A 1 189 ? 9.373 -2.696 -18.053 1.00 89.06 189 LYS A O 1
ATOM 1512 N N . GLU A 1 190 ? 7.637 -2.605 -16.646 1.00 87.44 190 GLU A N 1
ATOM 1513 C CA . GLU A 1 190 ? 8.259 -3.430 -15.611 1.00 87.44 190 GLU A CA 1
ATOM 1514 C C . GLU A 1 190 ? 8.489 -4.880 -16.065 1.00 87.44 190 GLU A C 1
ATOM 1516 O O . GLU A 1 190 ? 9.550 -5.457 -15.807 1.00 87.44 190 GLU A O 1
ATOM 1521 N N . VAL A 1 191 ? 7.551 -5.453 -16.827 1.00 88.12 191 VAL A N 1
ATOM 1522 C CA . VAL A 1 191 ? 7.737 -6.761 -17.473 1.00 88.12 191 VAL A CA 1
ATOM 1523 C C . VAL A 1 191 ? 8.907 -6.713 -18.451 1.00 88.12 191 VAL A C 1
ATOM 1525 O O . VAL A 1 191 ? 9.791 -7.562 -18.381 1.00 88.12 191 VAL A O 1
ATOM 1528 N N . LEU A 1 192 ? 8.968 -5.701 -19.320 1.00 89.88 192 LEU A N 1
ATOM 1529 C CA . LEU A 1 192 ? 10.055 -5.545 -20.290 1.00 89.88 192 LEU A CA 1
ATOM 1530 C C . LEU A 1 192 ? 11.415 -5.262 -19.635 1.00 89.88 192 LEU A C 1
ATOM 1532 O O . LEU A 1 192 ? 12.446 -5.580 -20.225 1.00 89.88 192 LEU A O 1
ATOM 1536 N N . ARG A 1 193 ? 11.435 -4.687 -18.427 1.00 88.06 193 ARG A N 1
ATOM 1537 C CA . ARG A 1 193 ? 12.653 -4.481 -17.633 1.00 88.06 193 ARG A CA 1
ATOM 1538 C C . ARG A 1 193 ? 13.208 -5.808 -17.112 1.00 88.06 193 ARG A C 1
ATOM 1540 O O . ARG A 1 193 ? 14.412 -6.047 -17.170 1.00 88.06 193 ARG A O 1
ATOM 1547 N N . HIS A 1 194 ? 12.334 -6.673 -16.600 1.00 84.62 194 HIS A N 1
ATOM 1548 C CA . HIS A 1 194 ? 12.715 -7.976 -16.049 1.00 84.62 194 HIS A CA 1
ATOM 1549 C C . HIS A 1 194 ? 12.934 -9.054 -17.116 1.00 84.62 194 HIS A C 1
ATOM 1551 O O . HIS A 1 194 ? 13.796 -9.919 -16.957 1.00 84.62 194 HIS A O 1
ATOM 1557 N N . ALA A 1 195 ? 12.158 -9.001 -18.194 1.00 87.75 195 ALA A N 1
ATOM 1558 C CA . ALA A 1 195 ? 12.165 -9.947 -19.299 1.00 87.75 195 ALA A CA 1
ATOM 1559 C C . ALA A 1 195 ? 12.299 -9.191 -20.633 1.00 87.75 195 ALA A C 1
ATOM 1561 O O . ALA A 1 195 ? 11.357 -9.156 -21.430 1.00 87.75 195 ALA A O 1
ATOM 1562 N N . PRO A 1 196 ? 13.457 -8.554 -20.895 1.00 89.62 196 PRO A N 1
ATOM 1563 C CA . PRO A 1 196 ? 13.649 -7.828 -22.137 1.00 89.62 196 PRO A CA 1
ATOM 1564 C C . PRO A 1 196 ? 13.631 -8.796 -23.320 1.00 89.62 196 PRO A C 1
ATOM 1566 O O . PRO A 1 196 ? 14.299 -9.830 -23.313 1.00 89.62 196 PRO A O 1
ATOM 1569 N N . VAL A 1 197 ? 12.902 -8.421 -24.372 1.00 89.19 197 VAL A N 1
ATOM 1570 C CA . VAL A 1 197 ? 12.784 -9.214 -25.610 1.00 89.19 197 VAL A CA 1
ATOM 1571 C C . VAL A 1 197 ? 14.146 -9.386 -26.295 1.00 89.19 197 VAL A C 1
ATOM 1573 O O . VAL A 1 197 ? 14.405 -10.395 -26.947 1.00 89.19 197 VAL A O 1
ATOM 1576 N N . ILE A 1 198 ? 15.041 -8.408 -26.125 1.00 88.00 198 ILE A N 1
ATOM 1577 C CA . ILE A 1 198 ? 16.408 -8.435 -26.646 1.00 88.00 198 ILE A CA 1
ATOM 1578 C C . ILE A 1 198 ? 17.426 -8.538 -25.509 1.00 88.00 198 ILE A C 1
ATOM 1580 O O . ILE A 1 198 ? 17.357 -7.827 -24.509 1.00 88.00 198 ILE A O 1
ATOM 1584 N N . SER A 1 199 ? 18.430 -9.395 -25.679 1.00 86.69 199 SER A N 1
ATOM 1585 C CA . SER A 1 199 ? 19.477 -9.597 -24.669 1.00 86.69 199 SER A CA 1
ATOM 1586 C C . SER A 1 199 ? 20.550 -8.503 -24.683 1.00 86.69 199 SER A C 1
ATOM 1588 O O . SER A 1 199 ? 21.173 -8.224 -23.655 1.00 86.69 199 SER A O 1
ATOM 1590 N N . ALA A 1 200 ? 20.784 -7.869 -25.837 1.00 88.75 200 ALA A N 1
ATOM 1591 C CA . ALA A 1 200 ? 21.770 -6.810 -25.997 1.00 88.75 200 ALA A CA 1
ATOM 1592 C C . ALA A 1 200 ? 21.461 -5.883 -27.183 1.00 88.75 200 ALA A C 1
ATOM 1594 O O . ALA A 1 200 ? 20.869 -6.299 -28.176 1.00 88.75 200 ALA A O 1
ATOM 1595 N N . ILE A 1 201 ? 21.947 -4.646 -27.097 1.00 88.38 201 ILE A N 1
ATOM 1596 C CA . ILE A 1 201 ? 21.982 -3.667 -28.187 1.00 88.38 201 ILE A CA 1
ATOM 1597 C C . ILE A 1 201 ? 23.428 -3.563 -28.668 1.00 88.38 201 ILE A C 1
ATOM 1599 O O . ILE A 1 201 ? 24.330 -3.373 -27.856 1.00 88.38 201 ILE A O 1
ATOM 1603 N N . THR A 1 202 ? 23.662 -3.661 -29.974 1.00 88.00 202 THR A N 1
ATOM 1604 C CA . THR A 1 202 ? 24.996 -3.495 -30.569 1.00 88.00 202 THR A CA 1
ATOM 1605 C C . THR A 1 202 ? 25.067 -2.253 -31.450 1.00 88.00 202 THR A C 1
ATOM 1607 O O . THR A 1 202 ? 24.088 -1.886 -32.113 1.00 88.00 202 THR A O 1
ATOM 1610 N N . ARG A 1 203 ? 26.222 -1.582 -31.457 1.00 85.06 203 ARG A N 1
ATOM 1611 C CA . ARG A 1 203 ? 26.528 -0.454 -32.347 1.00 85.06 203 ARG A CA 1
ATOM 1612 C C . ARG A 1 203 ? 27.966 -0.552 -32.849 1.00 85.06 203 ARG A C 1
ATOM 1614 O O . ARG A 1 203 ? 28.844 -1.028 -32.138 1.00 85.06 203 ARG A O 1
ATOM 1621 N N . ASN A 1 204 ? 28.180 -0.086 -34.075 1.00 83.44 204 ASN A N 1
ATOM 1622 C CA . ASN A 1 204 ? 29.517 0.184 -34.590 1.00 83.44 204 ASN A CA 1
ATOM 1623 C C . ASN A 1 204 ? 29.798 1.663 -34.343 1.00 83.44 204 ASN A C 1
ATOM 1625 O O . ASN A 1 204 ? 28.986 2.506 -34.733 1.00 83.44 204 ASN A O 1
ATOM 1629 N N . VAL A 1 205 ? 30.907 1.953 -33.677 1.00 81.69 205 VAL A N 1
ATOM 1630 C CA . VAL A 1 205 ? 31.354 3.323 -33.436 1.00 81.69 205 VAL A CA 1
ATOM 1631 C C . VAL A 1 205 ? 31.979 3.858 -34.730 1.00 81.69 205 VAL A C 1
ATOM 1633 O O . VAL A 1 205 ? 32.799 3.175 -35.342 1.00 81.69 205 VAL A O 1
ATOM 1636 N N . LEU A 1 206 ? 31.521 5.026 -35.194 1.00 79.50 206 LEU A N 1
ATOM 1637 C CA . LEU A 1 206 ? 31.951 5.615 -36.474 1.00 79.50 206 LEU A CA 1
ATOM 1638 C C . LEU A 1 206 ? 33.187 6.508 -36.337 1.00 79.50 206 LEU A C 1
ATOM 1640 O O . LEU A 1 206 ? 33.943 6.645 -37.293 1.00 79.50 206 LEU A O 1
ATOM 1644 N N . TYR A 1 207 ? 33.369 7.104 -35.161 1.00 78.81 207 TYR A N 1
ATOM 1645 C CA . TYR A 1 207 ? 34.440 8.040 -34.840 1.00 78.81 207 TYR A CA 1
ATOM 1646 C C . TYR A 1 207 ? 34.922 7.755 -33.426 1.00 78.81 207 TYR A C 1
ATOM 1648 O O . TYR A 1 207 ? 34.124 7.307 -32.602 1.00 78.81 207 TYR A O 1
ATOM 1656 N N . ASP A 1 208 ? 36.190 8.026 -33.146 1.00 77.62 208 ASP A N 1
ATOM 1657 C CA . ASP A 1 208 ? 36.722 7.881 -31.795 1.00 77.62 208 ASP A CA 1
ATOM 1658 C C . ASP A 1 208 ? 35.916 8.747 -30.818 1.00 77.62 208 ASP A C 1
ATOM 1660 O O . ASP A 1 208 ? 35.672 9.930 -31.062 1.00 77.62 208 ASP A O 1
ATOM 1664 N N . ASP A 1 209 ? 35.455 8.123 -29.737 1.00 72.31 209 ASP A N 1
ATOM 1665 C CA . ASP A 1 209 ? 34.611 8.744 -28.721 1.00 72.31 209 ASP A CA 1
ATOM 1666 C C . ASP A 1 209 ? 35.021 8.228 -27.338 1.00 72.31 209 ASP A C 1
ATOM 1668 O O . ASP A 1 209 ? 35.423 7.070 -27.178 1.00 72.31 209 ASP A O 1
ATOM 1672 N N . ALA A 1 210 ? 34.924 9.086 -26.328 1.00 69.00 210 ALA A N 1
ATOM 1673 C CA . ALA A 1 210 ? 35.318 8.769 -24.965 1.00 69.00 210 ALA A CA 1
ATOM 1674 C C . ALA A 1 210 ? 34.099 8.290 -24.165 1.00 69.00 210 ALA A C 1
ATOM 1676 O O . ALA A 1 210 ? 33.319 9.081 -23.637 1.00 69.00 210 ALA A O 1
ATOM 1677 N N . ILE A 1 211 ? 33.944 6.971 -24.027 1.00 70.06 211 ILE A N 1
ATOM 1678 C CA . ILE A 1 211 ? 32.933 6.383 -23.138 1.00 70.06 211 ILE A CA 1
ATOM 1679 C C . ILE A 1 211 ? 33.569 6.130 -21.763 1.00 70.06 211 ILE A C 1
ATOM 1681 O O . ILE A 1 211 ? 34.221 5.108 -21.558 1.00 70.06 211 ILE A O 1
ATOM 1685 N N . GLY A 1 212 ? 33.359 7.039 -20.805 1.00 69.06 212 GLY A N 1
ATOM 1686 C CA . GLY A 1 212 ? 33.828 6.895 -19.417 1.00 69.06 212 GLY A CA 1
ATOM 1687 C C . GLY A 1 212 ? 34.831 7.968 -18.983 1.00 69.06 212 GLY A C 1
ATOM 1688 O O . GLY A 1 212 ? 34.885 9.048 -19.565 1.00 69.06 212 GLY A O 1
ATOM 1689 N N . LYS A 1 213 ? 35.599 7.708 -17.913 1.00 61.97 213 LYS A N 1
ATOM 1690 C CA . LYS A 1 213 ? 36.608 8.669 -17.438 1.00 61.97 213 LYS A CA 1
ATOM 1691 C C . LYS A 1 213 ? 37.729 8.797 -18.489 1.00 61.97 213 LYS A C 1
ATOM 1693 O O . LYS A 1 213 ? 38.276 7.769 -18.878 1.00 61.97 213 LYS A O 1
ATOM 1698 N N . PRO A 1 214 ? 38.115 10.022 -18.897 1.00 55.19 214 PRO A N 1
ATOM 1699 C CA . PRO A 1 214 ? 39.100 10.250 -19.964 1.00 55.19 214 PRO A CA 1
ATOM 1700 C C . PRO A 1 214 ? 40.498 9.669 -19.707 1.00 55.19 214 PRO A C 1
ATOM 1702 O O . PRO A 1 214 ? 41.286 9.541 -20.634 1.00 55.19 214 PRO A O 1
ATOM 1705 N N . SER A 1 215 ? 40.832 9.324 -18.461 1.00 51.72 215 SER A N 1
ATOM 1706 C CA . SER A 1 215 ? 42.200 9.008 -18.040 1.00 51.72 215 SER A CA 1
ATOM 1707 C C . SER A 1 215 ? 42.735 7.632 -18.469 1.00 51.72 215 SER A C 1
ATOM 1709 O O . SER A 1 215 ? 43.845 7.295 -18.076 1.00 51.72 215 SER A O 1
ATOM 1711 N N . GLU A 1 216 ? 41.985 6.827 -19.231 1.00 51.28 216 GLU A N 1
ATOM 1712 C CA . GLU A 1 216 ? 42.395 5.455 -19.604 1.00 51.28 216 GLU A CA 1
ATOM 1713 C C . GLU A 1 216 ? 42.273 5.119 -21.106 1.00 51.28 216 GLU A C 1
ATOM 1715 O O . GLU A 1 216 ? 42.454 3.964 -21.492 1.00 51.28 216 GLU A O 1
ATOM 1720 N N . LEU A 1 217 ? 41.963 6.087 -21.977 1.00 49.38 217 LEU A N 1
ATOM 1721 C CA . LEU A 1 217 ? 41.507 5.804 -23.347 1.00 49.38 217 LEU A CA 1
ATOM 1722 C C . LEU A 1 217 ? 42.311 6.530 -24.439 1.00 49.38 217 LEU A C 1
ATOM 1724 O O . LEU A 1 217 ? 41.741 7.166 -25.315 1.00 49.38 217 LEU A O 1
ATOM 1728 N N . ASP A 1 218 ? 43.632 6.337 -24.444 1.00 46.19 218 ASP A N 1
ATOM 1729 C CA . ASP A 1 218 ? 44.504 6.586 -25.610 1.00 46.19 218 ASP A CA 1
ATOM 1730 C C . ASP A 1 218 ? 44.512 5.366 -26.558 1.00 46.19 218 ASP A C 1
ATOM 1732 O O . ASP A 1 218 ? 45.550 4.757 -26.828 1.00 46.19 218 ASP A O 1
ATOM 1736 N N . ARG A 1 219 ? 43.342 4.922 -27.031 1.00 55.00 219 ARG A N 1
ATOM 1737 C CA . ARG A 1 219 ? 43.262 3.867 -28.057 1.00 55.00 219 ARG A CA 1
ATOM 1738 C C . ARG A 1 219 ? 42.422 4.347 -29.229 1.00 55.00 219 ARG A C 1
ATOM 1740 O O . ARG A 1 219 ? 41.313 4.816 -29.022 1.00 55.00 219 ARG A O 1
ATOM 1747 N N . GLU A 1 220 ? 42.939 4.192 -30.447 1.00 57.28 220 GLU A N 1
ATOM 1748 C CA . GLU A 1 220 ? 42.144 4.323 -31.672 1.00 57.28 220 GLU A CA 1
ATOM 1749 C C . GLU A 1 220 ? 40.980 3.319 -31.606 1.00 57.28 220 GLU A C 1
ATOM 1751 O O . GLU A 1 220 ? 41.188 2.106 -31.508 1.00 57.28 220 GLU A O 1
ATOM 1756 N N . PHE A 1 221 ? 39.745 3.821 -31.620 1.00 58.66 221 PHE A N 1
ATOM 1757 C CA . PHE A 1 221 ? 38.512 3.038 -31.507 1.00 58.66 221 PHE A CA 1
ATOM 1758 C C . PHE A 1 221 ? 37.873 2.733 -32.857 1.00 58.66 221 PHE A C 1
ATOM 1760 O O . PHE A 1 221 ? 36.818 2.086 -32.903 1.00 58.66 221 PHE A O 1
ATOM 1767 N N . SER A 1 222 ? 38.512 3.139 -33.957 1.00 57.12 222 SER A N 1
ATOM 1768 C CA . SER A 1 222 ? 38.065 2.793 -35.300 1.00 57.12 222 SER A CA 1
ATOM 1769 C C . SER A 1 222 ? 37.861 1.267 -35.411 1.00 57.12 222 SER A C 1
ATOM 1771 O O . SER A 1 222 ? 38.787 0.468 -35.281 1.00 57.12 222 SER A O 1
ATOM 1773 N N . ASN A 1 223 ? 36.601 0.855 -35.614 1.00 61.25 223 ASN A N 1
ATOM 1774 C CA . ASN A 1 223 ? 36.089 -0.531 -35.667 1.00 61.25 223 ASN A CA 1
ATOM 1775 C C . ASN A 1 223 ? 35.657 -1.217 -34.351 1.00 61.25 223 ASN A C 1
ATOM 1777 O O . ASN A 1 223 ? 35.336 -2.413 -34.379 1.00 61.25 223 ASN A O 1
ATOM 1781 N N . LEU A 1 224 ? 35.546 -0.520 -33.214 1.00 65.75 224 LEU A N 1
ATOM 1782 C CA . LEU A 1 224 ? 34.998 -1.141 -32.001 1.00 65.75 224 LEU A CA 1
ATOM 1783 C C . LEU A 1 224 ? 33.477 -1.373 -32.115 1.00 65.75 224 LEU A C 1
ATOM 1785 O O . LEU A 1 224 ? 32.687 -0.465 -32.392 1.00 65.75 224 LEU A O 1
ATOM 1789 N N . LYS A 1 225 ? 33.046 -2.611 -31.842 1.00 74.56 225 LYS A N 1
ATOM 1790 C CA . LYS A 1 225 ? 31.632 -2.952 -31.640 1.00 74.56 225 LYS A CA 1
ATOM 1791 C C . LYS A 1 225 ? 31.266 -2.731 -30.179 1.00 74.56 225 LYS A C 1
ATOM 1793 O O . LYS A 1 225 ? 31.650 -3.530 -29.325 1.00 74.56 225 LYS A O 1
ATOM 1798 N N . SER A 1 226 ? 30.492 -1.693 -29.882 1.00 78.81 226 SER A N 1
ATOM 1799 C CA . SER A 1 226 ? 29.927 -1.523 -28.546 1.00 78.81 226 SER A CA 1
ATOM 1800 C C . SER A 1 226 ? 28.712 -2.438 -28.379 1.00 78.81 226 SER A C 1
ATOM 1802 O O . SER A 1 226 ? 27.878 -2.587 -29.278 1.00 78.81 226 SER A O 1
ATOM 1804 N N . LYS A 1 227 ? 28.632 -3.108 -27.226 1.00 82.94 227 LYS A N 1
ATOM 1805 C CA . LYS A 1 227 ? 27.534 -4.008 -26.866 1.00 82.94 227 LYS A CA 1
ATOM 1806 C C . LYS A 1 227 ? 27.001 -3.610 -25.498 1.00 82.94 227 LYS A C 1
ATOM 1808 O O . LYS A 1 227 ? 27.700 -3.747 -24.501 1.00 82.94 227 LYS A O 1
ATOM 1813 N N . VAL A 1 228 ? 25.753 -3.162 -25.454 1.00 82.06 228 VAL A N 1
ATOM 1814 C CA . VAL A 1 228 ? 25.029 -2.861 -24.218 1.00 82.06 228 VAL A CA 1
ATOM 1815 C C . VAL A 1 228 ? 24.197 -4.091 -23.848 1.00 82.06 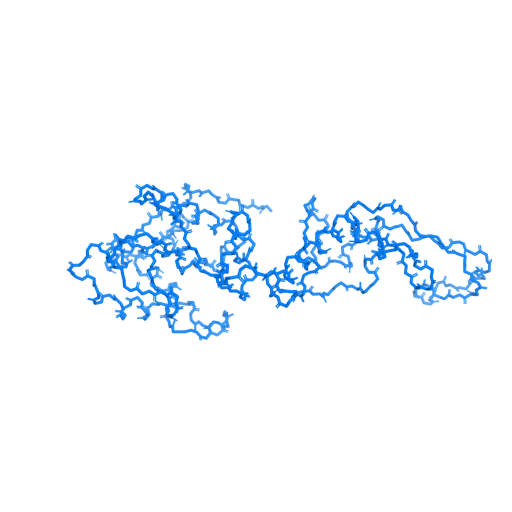228 VAL A C 1
ATOM 1817 O O . VAL A 1 228 ? 23.234 -4.393 -24.557 1.00 82.06 228 VAL A O 1
ATOM 1820 N N . PRO A 1 229 ? 24.548 -4.848 -22.793 1.00 83.44 229 PRO A N 1
ATOM 1821 C CA . PRO A 1 229 ? 23.763 -5.998 -22.355 1.00 83.44 229 PRO A CA 1
ATOM 1822 C C . PRO A 1 229 ? 22.480 -5.516 -21.665 1.00 83.44 229 PRO A C 1
ATOM 1824 O O . PRO A 1 229 ? 22.513 -5.156 -20.493 1.00 83.44 229 PRO A O 1
ATOM 1827 N N . VAL A 1 230 ? 21.354 -5.510 -22.383 1.00 81.31 230 VAL A N 1
ATOM 1828 C CA . VAL A 1 230 ? 20.081 -4.899 -21.955 1.00 81.31 230 VAL A CA 1
ATOM 1829 C C . VAL A 1 230 ? 19.588 -5.486 -20.639 1.00 81.31 230 VAL A C 1
ATOM 1831 O O . VAL A 1 230 ? 19.346 -4.732 -19.706 1.00 81.31 230 VAL A O 1
ATOM 1834 N N . ALA A 1 231 ? 19.538 -6.815 -20.518 1.00 78.94 231 ALA A N 1
ATOM 1835 C CA . ALA A 1 231 ? 19.088 -7.473 -19.289 1.00 78.94 231 ALA A CA 1
ATOM 1836 C C . ALA A 1 231 ? 19.959 -7.114 -18.077 1.00 78.94 231 ALA A C 1
ATOM 1838 O O . ALA A 1 231 ? 19.451 -6.812 -17.001 1.00 78.94 231 ALA A O 1
ATOM 1839 N N . ARG A 1 232 ? 21.287 -7.081 -18.259 1.00 80.44 232 ARG A N 1
ATOM 1840 C CA . ARG A 1 232 ? 22.208 -6.689 -17.186 1.00 80.44 232 ARG A CA 1
ATOM 1841 C C . ARG A 1 232 ? 22.031 -5.215 -16.841 1.00 80.44 232 ARG A C 1
ATOM 1843 O O . ARG A 1 232 ? 21.994 -4.871 -15.669 1.00 80.44 232 ARG A O 1
ATOM 1850 N N . PHE A 1 233 ? 21.875 -4.370 -17.850 1.00 80.25 233 PHE A N 1
ATOM 1851 C CA . PHE A 1 233 ? 21.707 -2.935 -17.700 1.00 80.25 233 PHE A CA 1
ATOM 1852 C C . PHE A 1 233 ? 20.385 -2.568 -16.995 1.00 80.25 233 PHE A C 1
ATOM 1854 O O . PHE A 1 233 ? 20.397 -1.784 -16.054 1.00 80.25 233 PHE A O 1
ATOM 1861 N N . HIS A 1 234 ? 19.269 -3.217 -17.339 1.00 81.12 234 HIS A N 1
ATOM 1862 C CA . HIS A 1 234 ? 17.969 -3.066 -16.660 1.00 81.12 234 HIS A CA 1
ATOM 1863 C C . HIS A 1 234 ? 17.962 -3.594 -15.219 1.00 81.12 234 HIS A C 1
ATOM 1865 O O . HIS A 1 234 ? 17.106 -3.209 -14.425 1.00 81.12 234 HIS A O 1
ATOM 1871 N N . SER A 1 235 ? 18.918 -4.461 -14.876 1.00 70.25 235 SER A N 1
ATOM 1872 C CA . SER A 1 235 ? 19.097 -5.002 -13.524 1.00 70.25 235 SER A CA 1
ATOM 1873 C C . SER A 1 235 ? 20.089 -4.214 -12.655 1.00 70.25 235 SER A C 1
ATOM 1875 O O . SER A 1 235 ? 20.233 -4.517 -11.471 1.00 70.25 235 SER A O 1
ATOM 1877 N N . LEU A 1 236 ? 20.798 -3.219 -13.211 1.00 74.50 236 LEU A N 1
ATOM 1878 C CA . LEU A 1 236 ? 21.787 -2.446 -12.457 1.00 74.50 236 LEU A CA 1
ATOM 1879 C C . LEU A 1 236 ? 21.100 -1.557 -11.414 1.00 74.50 236 LEU A C 1
ATOM 1881 O O . LEU A 1 236 ? 20.416 -0.595 -11.748 1.00 74.50 236 LEU A O 1
ATOM 1885 N N . CYS A 1 237 ? 21.364 -1.846 -10.139 1.00 56.72 237 CYS A N 1
ATOM 1886 C CA . CYS A 1 237 ? 20.818 -1.119 -8.989 1.00 56.72 237 CYS A CA 1
ATOM 1887 C C . CYS A 1 237 ? 21.169 0.380 -8.982 1.00 56.72 237 CYS A C 1
ATOM 1889 O O . CYS A 1 237 ? 20.437 1.176 -8.418 1.00 56.72 237 CYS A O 1
ATOM 1891 N N . LEU A 1 238 ? 22.268 0.788 -9.627 1.00 61.88 238 LEU A N 1
ATOM 1892 C CA . LEU A 1 238 ? 22.639 2.206 -9.749 1.00 61.88 238 LEU A CA 1
ATOM 1893 C C . LEU A 1 238 ? 21.673 3.005 -10.633 1.00 61.88 238 LEU A C 1
ATOM 1895 O O . LEU A 1 238 ? 21.665 4.228 -10.581 1.00 61.88 238 LEU A O 1
ATOM 1899 N N . SER A 1 239 ? 20.889 2.324 -11.465 1.00 60.91 239 SER A N 1
ATOM 1900 C CA . SER A 1 239 ? 19.918 2.947 -12.362 1.00 60.91 239 SER A CA 1
ATOM 1901 C C . SER A 1 239 ? 18.491 2.905 -11.813 1.00 60.91 239 SER A C 1
ATOM 1903 O O . SER A 1 239 ? 17.610 3.489 -12.431 1.00 60.91 239 SER A O 1
ATOM 1905 N N . TRP A 1 240 ? 18.266 2.234 -10.678 1.00 66.00 240 TRP A N 1
ATOM 1906 C CA . TRP A 1 240 ? 16.953 2.038 -10.064 1.00 66.00 240 TRP A CA 1
ATOM 1907 C C . TRP A 1 240 ? 17.090 2.169 -8.542 1.00 66.00 240 TRP A C 1
ATOM 1909 O O . TRP A 1 240 ? 17.669 1.288 -7.909 1.00 66.00 240 TRP A O 1
ATOM 1919 N N . MET A 1 241 ? 16.555 3.242 -7.942 1.00 56.19 241 MET A N 1
ATOM 1920 C CA . MET A 1 241 ? 16.717 3.545 -6.503 1.00 56.19 241 MET A CA 1
ATOM 1921 C C . MET A 1 241 ? 16.256 2.420 -5.553 1.00 56.19 241 MET A C 1
ATOM 1923 O O . MET A 1 241 ? 16.678 2.371 -4.399 1.00 56.19 241 MET A O 1
ATOM 1927 N N . PHE A 1 242 ? 15.458 1.463 -6.035 1.00 55.41 242 PHE A N 1
ATOM 1928 C CA . PHE A 1 242 ? 14.978 0.322 -5.260 1.00 55.41 242 PHE A CA 1
ATOM 1929 C C . PHE A 1 242 ? 15.642 -0.991 -5.703 1.00 55.41 242 PHE A C 1
ATOM 1931 O O . PHE A 1 242 ? 15.189 -1.692 -6.599 1.00 55.41 242 PHE A O 1
ATOM 1938 N N . SER A 1 243 ? 16.750 -1.290 -5.024 1.00 46.22 243 SER A N 1
ATOM 1939 C CA . SER A 1 243 ? 17.320 -2.603 -4.693 1.00 46.22 243 SER A CA 1
ATOM 1940 C C . SER A 1 243 ? 17.097 -3.796 -5.645 1.00 46.22 243 SER A C 1
ATOM 1942 O O . SER A 1 243 ? 16.029 -4.402 -5.708 1.00 46.22 243 SER A O 1
ATOM 1944 N N . SER A 1 244 ? 18.219 -4.277 -6.190 1.00 48.47 244 SER A N 1
ATOM 1945 C CA . SER A 1 244 ? 18.463 -5.589 -6.832 1.00 48.47 244 SER A CA 1
ATOM 1946 C C . SER A 1 244 ? 18.021 -6.865 -6.072 1.00 48.47 244 SER A C 1
ATOM 1948 O O . SER A 1 244 ? 18.328 -7.975 -6.508 1.00 48.47 244 SER A O 1
ATOM 1950 N N . THR A 1 245 ? 17.297 -6.746 -4.956 1.00 49.53 245 THR A N 1
ATOM 1951 C CA . THR A 1 245 ? 16.906 -7.878 -4.096 1.00 49.53 245 THR A CA 1
ATOM 1952 C C . THR A 1 245 ? 15.483 -8.388 -4.362 1.00 49.53 245 THR A C 1
ATOM 1954 O O . THR A 1 245 ? 15.123 -9.470 -3.899 1.00 49.53 245 THR A O 1
ATOM 1957 N N . PHE A 1 246 ? 14.664 -7.661 -5.127 1.00 49.59 246 PHE A N 1
ATOM 1958 C CA . PHE A 1 246 ? 13.281 -8.060 -5.393 1.00 49.59 246 PHE A CA 1
ATOM 1959 C C . PHE A 1 246 ? 13.151 -8.827 -6.717 1.00 49.59 246 PHE A C 1
ATOM 1961 O O . PHE A 1 246 ? 13.374 -8.298 -7.801 1.00 49.59 246 PHE A O 1
ATOM 1968 N N . LYS A 1 247 ? 12.734 -10.097 -6.624 1.00 54.78 247 LYS A N 1
ATOM 1969 C CA . LYS A 1 247 ? 12.276 -10.928 -7.760 1.00 54.78 247 LYS A CA 1
ATOM 1970 C C . LYS A 1 247 ? 10.837 -10.601 -8.199 1.00 54.78 247 LYS A C 1
ATOM 1972 O O . LYS A 1 247 ? 10.250 -11.347 -8.977 1.00 54.78 247 LYS A O 1
ATOM 1977 N N . THR A 1 248 ? 10.255 -9.529 -7.674 1.00 58.47 248 THR A N 1
ATOM 1978 C CA . THR A 1 248 ? 8.837 -9.192 -7.824 1.00 58.47 248 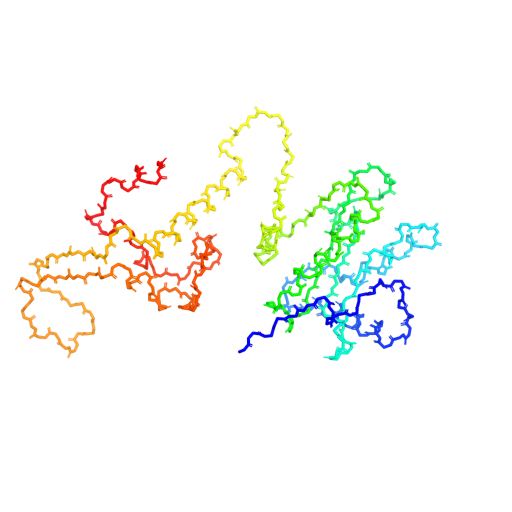THR A CA 1
ATOM 1979 C C . THR A 1 248 ? 8.699 -7.954 -8.701 1.00 58.47 248 THR A C 1
ATOM 1981 O O . THR A 1 248 ? 9.456 -7.007 -8.515 1.00 58.47 248 THR A O 1
ATOM 1984 N N . LEU A 1 249 ? 7.725 -7.958 -9.620 1.00 69.69 249 LEU A N 1
ATOM 1985 C CA . LEU A 1 249 ? 7.388 -6.802 -10.457 1.00 69.69 249 LEU A CA 1
ATOM 1986 C C . LEU A 1 249 ? 7.025 -5.598 -9.568 1.00 69.69 249 LEU A C 1
ATOM 1988 O O . LEU A 1 249 ? 6.062 -5.668 -8.800 1.00 69.69 249 LEU A O 1
ATOM 1992 N N . PHE A 1 250 ? 7.772 -4.502 -9.682 1.00 76.75 250 PHE A N 1
ATOM 1993 C CA . PHE A 1 250 ? 7.564 -3.253 -8.953 1.00 76.75 250 PHE A CA 1
ATOM 1994 C C . PHE A 1 250 ? 7.174 -2.124 -9.919 1.00 76.75 250 PHE A C 1
ATOM 1996 O O . PHE A 1 250 ? 7.964 -1.259 -10.288 1.00 76.75 250 PHE A O 1
ATOM 2003 N N . ILE A 1 251 ? 5.906 -2.134 -10.337 1.00 78.62 251 ILE A N 1
ATOM 2004 C CA . ILE A 1 251 ? 5.346 -1.198 -11.331 1.00 78.62 251 ILE A CA 1
ATOM 2005 C C . ILE A 1 251 ? 5.469 0.280 -10.924 1.00 78.62 251 ILE A C 1
ATOM 2007 O O . ILE A 1 251 ? 5.452 1.168 -11.771 1.00 78.62 251 ILE A O 1
ATOM 2011 N N . GLN A 1 252 ? 5.606 0.550 -9.625 1.00 73.31 252 GLN A N 1
ATOM 2012 C CA . GLN A 1 252 ? 5.751 1.885 -9.050 1.00 73.31 252 GLN A CA 1
ATOM 2013 C C . GLN A 1 252 ? 6.979 2.618 -9.592 1.00 73.31 252 GLN A C 1
ATOM 2015 O O . GLN A 1 252 ? 6.932 3.840 -9.705 1.00 73.31 252 GLN A O 1
ATOM 2020 N N . SER A 1 253 ? 8.018 1.889 -10.024 1.00 74.62 253 SER A N 1
ATOM 2021 C CA . SER A 1 253 ? 9.185 2.473 -10.692 1.00 74.62 253 SER A CA 1
ATOM 2022 C C . SER A 1 253 ? 8.834 3.312 -11.920 1.00 74.62 253 SER A C 1
ATOM 2024 O O . SER A 1 253 ? 9.644 4.139 -12.310 1.00 74.62 253 SER A O 1
ATOM 2026 N N . PHE A 1 254 ? 7.650 3.139 -12.517 1.00 80.31 254 PHE A N 1
ATOM 2027 C CA . PHE A 1 254 ? 7.216 3.855 -13.715 1.00 80.31 254 PHE A CA 1
ATOM 2028 C C . PHE A 1 254 ? 5.998 4.772 -13.499 1.00 80.31 254 PHE A C 1
ATOM 2030 O O . PHE A 1 254 ? 5.429 5.211 -14.495 1.00 80.31 254 PHE A O 1
ATOM 2037 N N . LEU A 1 255 ? 5.582 5.074 -12.258 1.00 78.19 255 LEU A N 1
ATOM 2038 C CA . LEU A 1 255 ? 4.282 5.713 -11.967 1.00 78.19 255 LEU A CA 1
ATOM 2039 C C . LEU A 1 255 ? 4.286 7.178 -11.486 1.00 78.19 255 LEU A C 1
ATOM 2041 O O . LEU A 1 255 ? 3.217 7.662 -11.130 1.00 78.19 255 LEU A O 1
ATOM 2045 N N . GLY A 1 256 ? 5.389 7.931 -11.527 1.00 63.94 256 GLY A N 1
ATOM 2046 C CA . GLY A 1 256 ? 5.291 9.398 -11.370 1.00 63.94 256 GLY A CA 1
ATOM 2047 C C . GLY A 1 256 ? 5.952 10.012 -10.157 1.00 63.94 256 GLY A C 1
ATOM 2048 O O . GLY A 1 256 ? 6.571 11.059 -10.291 1.00 63.94 256 GLY A O 1
ATOM 2049 N N . GLU A 1 257 ? 5.800 9.401 -8.990 1.00 55.66 257 GLU A N 1
ATOM 2050 C CA . GLU A 1 257 ? 6.016 10.141 -7.740 1.00 55.66 257 GLU A CA 1
ATOM 2051 C C . GLU A 1 257 ? 7.485 10.105 -7.264 1.00 55.66 257 GLU A C 1
ATOM 2053 O O . GLU A 1 257 ? 7.921 11.047 -6.618 1.00 55.66 257 GLU A O 1
ATOM 2058 N N . ASP A 1 258 ? 8.278 9.118 -7.715 1.00 52.03 258 ASP A N 1
ATOM 2059 C CA . ASP A 1 258 ? 9.710 8.943 -7.391 1.00 52.03 258 ASP A CA 1
ATOM 2060 C C . ASP A 1 258 ? 10.569 8.677 -8.655 1.00 52.03 258 ASP A C 1
ATOM 2062 O O . ASP A 1 258 ? 11.421 7.780 -8.683 1.00 52.03 258 ASP A O 1
ATOM 2066 N N . TYR A 1 259 ? 10.309 9.394 -9.757 1.00 56.22 259 TYR A N 1
ATOM 2067 C CA . TYR A 1 259 ? 11.081 9.274 -11.008 1.00 56.22 259 TYR A CA 1
ATOM 2068 C C . TYR A 1 259 ? 12.519 9.808 -10.851 1.00 56.22 259 TYR A C 1
ATOM 2070 O O . TYR A 1 259 ? 12.844 10.883 -11.344 1.00 56.22 259 TYR A O 1
ATOM 2078 N N . ASP A 1 260 ? 13.403 9.035 -10.223 1.00 64.12 260 ASP A N 1
ATOM 2079 C CA . ASP A 1 260 ? 14.848 9.317 -10.205 1.00 64.12 260 ASP A CA 1
ATOM 2080 C C . ASP A 1 260 ? 15.657 8.171 -10.834 1.00 64.12 260 ASP A C 1
ATOM 2082 O O . ASP A 1 260 ? 16.719 7.765 -10.364 1.00 64.12 260 ASP A O 1
ATOM 2086 N N . TYR A 1 261 ? 15.122 7.580 -11.907 1.00 72.75 261 TYR A N 1
ATOM 2087 C CA . TYR A 1 261 ? 15.915 6.715 -12.775 1.00 72.75 261 TYR A CA 1
ATOM 2088 C C . TYR A 1 261 ? 16.411 7.511 -13.980 1.00 72.75 261 TYR A C 1
ATOM 2090 O O . TYR A 1 261 ? 15.685 8.302 -14.585 1.00 72.75 261 TYR A O 1
ATOM 2098 N N . HIS A 1 262 ? 17.663 7.278 -14.371 1.00 80.75 262 HIS A N 1
ATOM 2099 C CA . HIS A 1 262 ? 18.246 7.948 -15.531 1.00 80.75 262 HIS A CA 1
ATOM 2100 C C . HIS A 1 262 ? 17.395 7.671 -16.787 1.00 80.75 262 HIS A C 1
ATOM 2102 O O . HIS A 1 262 ? 17.046 6.513 -17.008 1.00 80.75 262 HIS A O 1
ATOM 2108 N N . PRO A 1 263 ? 17.149 8.629 -17.701 1.00 78.81 263 PRO A N 1
ATOM 2109 C CA . PRO A 1 263 ? 16.358 8.402 -18.925 1.00 78.81 263 PRO A CA 1
ATOM 2110 C C . PRO A 1 263 ? 16.825 7.242 -19.822 1.00 78.81 263 PRO A C 1
ATOM 2112 O O . PRO A 1 263 ? 16.090 6.775 -20.687 1.00 78.81 263 PRO A O 1
ATOM 2115 N N . TYR A 1 264 ? 18.052 6.762 -19.608 1.00 84.31 264 TYR A N 1
ATOM 2116 C CA . TYR A 1 264 ? 18.629 5.624 -20.318 1.00 84.31 264 TYR A CA 1
ATOM 2117 C C . TYR A 1 264 ? 18.535 4.308 -19.549 1.00 84.31 264 TYR A C 1
ATOM 2119 O O . TYR A 1 264 ? 18.869 3.297 -20.145 1.00 84.31 264 TYR A O 1
ATOM 2127 N N . ALA A 1 265 ? 18.064 4.288 -18.294 1.00 84.25 265 ALA A N 1
ATOM 2128 C CA . ALA A 1 265 ? 17.900 3.104 -17.438 1.00 84.25 265 ALA A CA 1
ATOM 2129 C C . ALA A 1 265 ? 16.949 2.055 -18.042 1.00 84.25 265 ALA A C 1
ATOM 2131 O O . ALA A 1 265 ? 17.083 0.858 -17.782 1.00 84.25 265 ALA A O 1
ATOM 2132 N N . PHE A 1 266 ? 16.014 2.502 -18.885 1.00 90.00 266 PHE A N 1
ATOM 2133 C CA . PHE A 1 266 ? 14.990 1.678 -19.507 1.00 90.00 266 PHE A CA 1
ATOM 2134 C C . PHE A 1 266 ? 15.031 1.789 -21.038 1.00 90.00 266 PHE A C 1
ATOM 2136 O O . PHE A 1 266 ? 14.584 2.764 -21.633 1.00 90.00 266 PHE A O 1
ATOM 2143 N N . LEU A 1 267 ? 15.578 0.756 -21.682 1.00 91.12 267 LEU A N 1
ATOM 2144 C CA . LEU A 1 267 ? 15.812 0.675 -23.137 1.00 91.12 267 LEU A CA 1
ATOM 2145 C C . LEU A 1 267 ? 15.321 -0.653 -23.747 1.00 91.12 267 LEU A C 1
ATOM 2147 O O . LEU A 1 267 ? 16.105 -1.354 -24.392 1.00 91.12 267 LEU A O 1
ATOM 2151 N N . PRO A 1 268 ? 14.045 -1.039 -23.568 1.00 90.56 268 PRO A N 1
ATOM 2152 C CA . PRO A 1 268 ? 13.526 -2.304 -24.104 1.00 90.56 268 PRO A CA 1
ATOM 2153 C C . PRO A 1 268 ? 13.540 -2.355 -25.640 1.00 90.56 268 PRO A C 1
ATOM 2155 O O . PRO A 1 268 ? 13.624 -3.426 -26.231 1.00 90.56 268 PRO A O 1
ATOM 2158 N N . PHE A 1 269 ? 13.512 -1.185 -26.286 1.00 92.25 269 PHE A N 1
ATOM 2159 C CA . PHE A 1 269 ? 13.444 -1.017 -27.737 1.00 92.25 269 PHE A CA 1
ATOM 2160 C C . PHE A 1 269 ? 14.663 -0.285 -28.310 1.00 92.25 269 PHE A C 1
ATOM 2162 O O . PHE A 1 269 ? 14.601 0.247 -29.418 1.00 92.25 269 PHE A O 1
ATOM 2169 N N . SER A 1 270 ? 15.784 -0.273 -27.580 1.00 89.25 270 SER A N 1
ATOM 2170 C CA . SER A 1 270 ? 16.956 0.557 -27.883 1.00 89.25 270 SER A CA 1
ATOM 2171 C C . SER A 1 270 ? 16.725 2.064 -27.680 1.00 89.25 270 SER A C 1
ATOM 2173 O O . SER A 1 270 ? 15.708 2.470 -27.127 1.00 89.25 270 SER A O 1
ATOM 2175 N N . GLY A 1 271 ? 17.706 2.889 -28.058 1.00 87.94 271 GLY A N 1
ATOM 2176 C CA . GLY A 1 271 ? 17.682 4.344 -27.890 1.00 87.94 271 GLY A CA 1
ATOM 2177 C C . GLY A 1 271 ? 18.384 5.089 -29.031 1.00 87.94 271 GLY A C 1
ATOM 2178 O O . GLY A 1 271 ? 19.107 4.486 -29.836 1.00 87.94 271 GLY A O 1
ATOM 2179 N N . GLY A 1 272 ? 18.156 6.404 -29.092 1.00 88.31 272 GLY A N 1
ATOM 2180 C CA . GLY A 1 272 ? 18.688 7.305 -30.122 1.00 88.31 272 GLY A CA 1
ATOM 2181 C C . GLY A 1 272 ? 18.029 7.133 -31.497 1.00 88.31 272 GLY A C 1
ATOM 2182 O O . GLY A 1 272 ? 16.928 6.602 -31.614 1.00 88.31 272 GLY A O 1
ATOM 2183 N N . HIS A 1 273 ? 18.733 7.540 -32.558 1.00 86.94 273 HIS A N 1
ATOM 2184 C CA . HIS A 1 273 ? 18.227 7.521 -33.942 1.00 86.94 273 HIS A CA 1
ATOM 2185 C C . HIS A 1 273 ? 17.926 6.121 -34.513 1.00 86.94 273 HIS A C 1
ATOM 2187 O O . HIS A 1 273 ? 17.318 6.011 -35.571 1.00 86.94 273 HIS A O 1
ATOM 2193 N N . ARG A 1 274 ? 18.359 5.044 -33.842 1.00 88.38 274 ARG A N 1
ATOM 2194 C CA . ARG A 1 274 ? 18.095 3.643 -34.229 1.00 88.38 274 ARG A CA 1
ATOM 2195 C C . ARG A 1 274 ? 17.263 2.905 -33.174 1.00 88.38 274 ARG A C 1
ATOM 2197 O O . ARG A 1 274 ? 17.579 1.768 -32.815 1.00 88.38 274 ARG A O 1
ATOM 2204 N N . ILE A 1 275 ? 16.251 3.574 -32.629 1.00 92.56 275 ILE A N 1
ATOM 2205 C CA . ILE A 1 275 ? 15.214 2.939 -31.809 1.00 92.56 275 ILE A CA 1
ATOM 2206 C C . ILE A 1 275 ? 14.343 2.014 -32.678 1.00 92.56 275 ILE A C 1
ATOM 2208 O O . ILE A 1 275 ? 14.238 2.217 -33.887 1.00 92.56 275 ILE A O 1
ATOM 2212 N N . CYS A 1 276 ? 13.742 0.978 -32.085 1.00 92.56 276 CYS A N 1
ATOM 2213 C CA . CYS A 1 276 ? 12.816 0.090 -32.792 1.00 92.56 276 CYS A CA 1
ATOM 2214 C C . CYS A 1 276 ? 11.681 0.895 -33.443 1.00 92.56 276 CYS A C 1
ATOM 2216 O O . CYS A 1 276 ? 10.923 1.569 -32.746 1.00 92.56 276 CYS A O 1
ATOM 2218 N N . THR A 1 277 ? 11.528 0.779 -34.763 1.00 92.81 277 THR A N 1
ATOM 2219 C CA . THR A 1 277 ? 10.450 1.437 -35.521 1.00 92.81 277 THR A CA 1
ATOM 2220 C C . THR A 1 277 ? 9.070 0.878 -35.176 1.00 92.81 277 THR A C 1
ATOM 2222 O O . THR A 1 277 ? 8.082 1.595 -35.259 1.00 92.81 277 THR A O 1
ATOM 2225 N N . GLY A 1 278 ? 8.997 -0.380 -34.731 1.00 92.00 278 GLY A N 1
ATOM 2226 C CA . GLY A 1 278 ? 7.761 -1.028 -34.288 1.00 92.00 278 GLY A CA 1
ATOM 2227 C C . GLY A 1 278 ? 7.384 -0.759 -32.830 1.00 92.00 278 GLY A C 1
ATOM 2228 O O . GLY A 1 278 ? 6.468 -1.402 -32.334 1.00 92.00 278 GLY A O 1
ATOM 2229 N N . ARG A 1 279 ? 8.086 0.140 -32.121 1.00 89.56 279 ARG A N 1
ATOM 2230 C CA . ARG A 1 279 ? 7.856 0.395 -30.689 1.00 89.56 279 ARG A CA 1
ATOM 2231 C C . ARG A 1 279 ? 6.400 0.751 -30.392 1.00 89.56 279 ARG A C 1
ATOM 2233 O O . ARG A 1 279 ? 5.819 0.159 -29.496 1.00 89.56 279 ARG A O 1
ATOM 2240 N N . GLU A 1 280 ? 5.833 1.715 -31.110 1.00 86.25 280 GLU A N 1
ATOM 2241 C CA . GLU A 1 280 ? 4.465 2.185 -30.848 1.00 86.25 280 GLU A CA 1
ATOM 2242 C C . GLU A 1 280 ? 3.446 1.076 -31.107 1.00 86.25 280 GLU A C 1
ATOM 2244 O O . GLU A 1 280 ? 2.612 0.796 -30.254 1.00 86.25 280 GLU A O 1
ATOM 2249 N N . LEU A 1 281 ? 3.593 0.358 -32.223 1.00 86.12 281 LEU A N 1
ATOM 2250 C CA . LEU A 1 281 ? 2.738 -0.781 -32.548 1.00 86.12 281 LEU A CA 1
ATOM 2251 C C . LEU A 1 281 ? 2.840 -1.901 -31.499 1.00 86.12 281 LEU A C 1
ATOM 2253 O O . LEU A 1 281 ? 1.835 -2.524 -31.179 1.00 86.12 281 LEU A O 1
ATOM 2257 N N . ALA A 1 282 ? 4.030 -2.142 -30.946 1.00 84.56 282 ALA A N 1
ATOM 2258 C CA . ALA A 1 282 ? 4.249 -3.153 -29.914 1.00 84.56 282 ALA A CA 1
ATOM 2259 C C . ALA A 1 282 ? 3.661 -2.777 -28.544 1.00 84.56 282 ALA A C 1
ATOM 2261 O O . ALA A 1 282 ? 3.417 -3.667 -27.744 1.00 84.56 282 ALA A O 1
ATOM 2262 N N . PHE A 1 283 ? 3.455 -1.488 -28.254 1.00 78.62 283 PHE A N 1
ATOM 2263 C CA . PHE A 1 283 ? 2.746 -1.050 -27.045 1.00 78.62 283 PHE A CA 1
ATOM 2264 C C . PHE A 1 283 ? 1.220 -1.031 -27.223 1.00 78.62 283 PHE A C 1
ATOM 2266 O O . PHE A 1 283 ? 0.497 -1.022 -26.231 1.00 78.62 283 PHE A O 1
ATOM 2273 N N . LEU A 1 284 ? 0.737 -0.997 -28.469 1.00 75.38 284 LEU A N 1
ATOM 2274 C CA . LEU A 1 284 ? -0.691 -0.961 -28.797 1.00 75.38 284 LEU A CA 1
ATOM 2275 C C . LEU A 1 284 ? -1.345 -2.351 -28.895 1.00 75.38 284 LEU A C 1
ATOM 2277 O O . LEU A 1 284 ? -2.568 -2.425 -28.804 1.00 75.38 284 LEU A O 1
ATOM 2281 N N . ASN A 1 285 ? -0.563 -3.416 -29.112 1.00 63.84 285 ASN A N 1
ATOM 2282 C CA . ASN A 1 285 ? -1.037 -4.804 -29.248 1.00 63.84 285 ASN A CA 1
ATOM 2283 C C . ASN A 1 285 ? -0.664 -5.645 -28.029 1.00 63.84 285 ASN A C 1
ATOM 2285 O O . ASN A 1 285 ? -1.475 -6.525 -27.667 1.00 63.84 285 ASN A O 1
#

Foldseek 3Di:
DQDADALVQWDKDQQVVDDCPDPAVVQVLVQLQVVPDCPVVPPDDSVVVVLVVQQVVAPPDPPGFSRFKMFIAGPVPRHTFWIKGFDQDDPVRHDDDPDDAEIEIDDTDGRPVCPPNCVSLNVVVVSVVVCVVVPVYDYDYDDPPPDPVRVVSCVVVVNDPPDPDDDDDPDVPPVVVVLVLQLLVLQVQLCCLQVQPDQKDKDFDCADDDDDDPPPDPDGSHGDIDIGGRNVLSLDCVQQVDDSPDPDRDSVCRRPDPVPGDPLSGQSQHDDPRGNPCVVVVSVD

Organism: NCBI:txid392030